Protein AF-A0A7C3MXH8-F1 (afdb_monomer_lite)

Foldseek 3Di:
DDDDDDDDDYDDDDDDDDDDDDDDPDPPPPPPPPPDDCVVVVVVVVVVVVVVVPPDPPPDPADDAPPPKAKAFADPPLDADPPDPDDDPPVVVVPDRRDHFWHKDFAQAKKKKKKWFFQWFAWKKWKDKPNHTQGIWDGFQGDHDGHPDVVCRAVDPRITMDITMGGGTMITMHMHTPADSVRDDPPDDHTGIMIMHMHHDDDPPCVVVVVVVVCVVVVVVVVVVVD

Structure (mmCIF, N/CA/C/O backbone):
data_AF-A0A7C3MXH8-F1
#
_entry.id   AF-A0A7C3MXH8-F1
#
loop_
_atom_site.group_PDB
_atom_site.id
_atom_site.type_symbol
_atom_site.label_atom_id
_atom_site.label_alt_id
_atom_site.label_comp_id
_atom_site.label_asym_id
_atom_site.label_entity_id
_atom_site.label_seq_id
_atom_site.pdbx_PDB_ins_code
_atom_site.Cartn_x
_atom_site.Cartn_y
_atom_site.Cartn_z
_atom_site.occupancy
_atom_site.B_iso_or_equiv
_atom_site.auth_seq_id
_atom_site.auth_comp_id
_atom_site.auth_asym_id
_atom_site.auth_atom_id
_atom_site.pdbx_PDB_model_num
ATOM 1 N N . MET A 1 1 ? 30.579 4.675 141.306 1.00 40.16 1 MET A N 1
ATOM 2 C CA . MET A 1 1 ? 31.951 5.083 141.665 1.00 40.16 1 MET A CA 1
ATOM 3 C C . MET A 1 1 ? 32.875 4.518 140.599 1.00 40.16 1 MET A C 1
ATOM 5 O O . MET A 1 1 ? 32.956 3.305 140.545 1.00 40.16 1 MET A O 1
ATOM 9 N N . ARG A 1 2 ? 33.510 5.398 139.800 1.00 40.19 2 ARG A N 1
ATOM 10 C CA . ARG A 1 2 ? 34.680 5.151 138.923 1.00 40.19 2 ARG A CA 1
ATOM 11 C C . ARG A 1 2 ? 34.530 4.131 137.769 1.00 40.19 2 ARG A C 1
ATOM 13 O O . ARG A 1 2 ? 33.840 3.143 137.925 1.00 40.19 2 ARG A O 1
ATOM 20 N N . VAL A 1 3 ? 35.196 4.235 136.619 1.00 45.56 3 VAL A N 1
ATOM 21 C CA . VAL A 1 3 ? 35.958 5.271 135.885 1.00 45.56 3 VAL A CA 1
ATOM 22 C C . VAL A 1 3 ? 36.515 4.529 134.650 1.00 45.56 3 VAL A C 1
ATOM 24 O O . VAL A 1 3 ? 36.884 3.373 134.819 1.00 45.56 3 VAL A O 1
ATOM 27 N N . GLU A 1 4 ? 36.571 5.200 133.487 1.00 52.56 4 GLU A N 1
ATOM 28 C CA . GLU A 1 4 ? 37.576 5.019 132.401 1.00 52.56 4 GLU A CA 1
ATOM 29 C C . GLU A 1 4 ? 37.683 3.638 131.691 1.00 52.56 4 GLU A C 1
ATOM 31 O O . GLU A 1 4 ? 37.209 2.621 132.170 1.00 52.56 4 GLU A O 1
ATOM 36 N N . ASP A 1 5 ? 38.272 3.466 130.507 1.00 46.91 5 ASP A N 1
ATOM 37 C CA . ASP A 1 5 ? 38.738 4.371 129.460 1.00 46.91 5 ASP A CA 1
ATOM 38 C C . ASP A 1 5 ? 38.856 3.604 128.128 1.00 46.91 5 ASP A C 1
ATOM 40 O O . ASP A 1 5 ? 38.898 2.377 128.063 1.00 46.91 5 ASP A O 1
ATOM 44 N N . ARG A 1 6 ? 38.965 4.425 127.086 1.00 52.19 6 ARG A N 1
ATOM 45 C CA . ARG A 1 6 ? 39.468 4.254 125.713 1.00 52.19 6 ARG A CA 1
ATOM 46 C C . ARG A 1 6 ? 40.424 3.085 125.409 1.00 52.19 6 ARG A C 1
ATOM 48 O O . ARG A 1 6 ? 41.391 2.866 126.125 1.00 52.19 6 ARG A O 1
ATOM 55 N N . ALA A 1 7 ? 40.335 2.580 124.172 1.00 46.72 7 ALA A N 1
ATOM 56 C CA . ALA A 1 7 ? 41.487 2.479 123.263 1.00 46.72 7 ALA A CA 1
ATOM 57 C C . ALA A 1 7 ? 41.038 2.296 121.803 1.00 46.72 7 ALA A C 1
ATOM 59 O O . ALA A 1 7 ? 39.992 1.726 121.509 1.00 46.72 7 ALA A O 1
ATOM 60 N N . ALA A 1 8 ? 41.845 2.845 120.905 1.00 51.38 8 ALA A N 1
ATOM 61 C CA . ALA A 1 8 ? 41.612 3.022 119.482 1.00 51.38 8 ALA A CA 1
ATOM 62 C C . ALA A 1 8 ? 42.288 1.935 118.614 1.00 51.38 8 ALA A C 1
ATOM 64 O O . ALA A 1 8 ? 42.960 1.051 119.135 1.00 51.38 8 ALA A O 1
ATOM 65 N N . TYR A 1 9 ? 42.169 2.131 117.291 1.00 44.69 9 TYR A N 1
ATOM 66 C CA . TYR A 1 9 ? 43.140 1.812 116.227 1.00 44.69 9 TYR A CA 1
ATOM 67 C C . TYR A 1 9 ? 42.863 0.643 115.246 1.00 44.69 9 TYR A C 1
ATOM 69 O O . TYR A 1 9 ? 43.118 -0.521 115.509 1.00 44.69 9 TYR A O 1
ATOM 77 N N . THR A 1 10 ? 42.501 1.077 114.026 1.00 46.34 10 THR A N 1
ATOM 78 C CA . THR A 1 10 ? 43.061 0.741 112.690 1.00 46.34 10 THR A CA 1
ATOM 79 C C . THR A 1 10 ? 42.850 -0.614 111.983 1.00 46.34 10 THR A C 1
ATOM 81 O O . THR A 1 10 ? 43.416 -1.631 112.347 1.00 46.34 10 THR A O 1
ATOM 84 N N . CYS A 1 11 ? 42.283 -0.459 110.774 1.00 44.56 11 CYS A N 1
ATOM 85 C CA . CYS A 1 11 ? 42.812 -0.838 109.446 1.00 44.56 11 CYS A CA 1
ATOM 86 C C . CYS A 1 11 ? 42.508 -2.213 108.812 1.00 44.56 11 CYS A C 1
ATOM 88 O O . CYS A 1 11 ? 42.547 -3.257 109.444 1.00 44.56 11 CYS A O 1
ATOM 90 N N . LEU A 1 12 ? 42.384 -2.118 107.477 1.00 43.84 12 LEU A N 1
ATOM 91 C CA . LEU A 1 12 ? 42.571 -3.110 106.405 1.00 43.84 12 LEU A CA 1
ATOM 92 C C . LEU A 1 12 ? 41.360 -3.894 105.864 1.00 43.84 12 LEU A C 1
ATOM 94 O O . LEU A 1 12 ? 40.982 -4.956 106.333 1.00 43.84 12 LEU A O 1
ATOM 98 N N . GLN A 1 13 ? 40.842 -3.326 104.767 1.00 50.12 13 GLN A N 1
ATOM 99 C CA . GLN A 1 13 ? 40.635 -3.919 103.434 1.00 50.12 13 GLN A CA 1
ATOM 100 C C . GLN A 1 13 ? 40.133 -5.367 103.290 1.00 50.12 13 GLN A C 1
ATOM 102 O O . GLN A 1 13 ? 40.810 -6.326 103.637 1.00 50.12 13 GLN A O 1
ATOM 107 N N . GLY A 1 14 ? 39.051 -5.515 102.515 1.00 44.53 14 GLY A N 1
ATOM 108 C CA . GLY A 1 14 ? 38.687 -6.771 101.856 1.00 44.53 14 GLY A CA 1
ATOM 109 C C . GLY A 1 14 ? 37.585 -6.582 100.810 1.00 44.53 14 GLY A C 1
ATOM 110 O O . GLY A 1 14 ? 36.446 -6.287 101.147 1.00 44.53 14 GLY A O 1
ATOM 111 N N . ARG A 1 15 ? 37.943 -6.724 99.529 1.00 50.78 15 ARG A N 1
ATOM 112 C CA . ARG A 1 15 ? 37.067 -6.711 98.342 1.00 50.78 15 ARG A CA 1
ATOM 113 C C . ARG A 1 15 ? 36.095 -7.905 98.305 1.00 50.78 15 ARG A C 1
ATOM 115 O O . ARG A 1 15 ? 36.548 -9.030 98.467 1.00 50.78 15 ARG A O 1
ATOM 122 N N . ALA A 1 16 ? 34.850 -7.670 97.880 1.00 48.28 16 ALA A N 1
ATOM 123 C CA . ALA A 1 16 ? 34.008 -8.574 97.066 1.00 48.28 16 ALA A CA 1
ATOM 124 C C . ALA A 1 16 ? 32.793 -7.754 96.562 1.00 48.28 16 ALA A C 1
ATOM 126 O O . ALA A 1 16 ? 32.082 -7.179 97.373 1.00 48.28 16 ALA A O 1
ATOM 127 N N . LEU A 1 17 ? 32.694 -7.360 95.285 1.00 48.53 17 LEU A N 1
ATOM 128 C CA . LEU A 1 17 ? 32.145 -8.084 94.120 1.00 48.53 17 LEU A CA 1
ATOM 129 C C . LEU A 1 17 ? 30.666 -8.519 94.259 1.00 48.53 17 LEU A C 1
ATOM 131 O O . LEU A 1 17 ? 30.304 -9.126 95.257 1.00 48.53 17 LEU A O 1
ATOM 135 N N . TRP A 1 18 ? 29.910 -8.318 93.161 1.00 47.12 18 TRP A N 1
ATOM 136 C CA . TRP A 1 18 ? 28.526 -8.760 92.851 1.00 47.12 18 TRP A CA 1
ATOM 137 C C . TRP A 1 18 ? 27.405 -7.840 93.386 1.00 47.12 18 TRP A C 1
ATOM 139 O O . TRP A 1 18 ? 27.401 -7.501 94.554 1.00 47.12 18 TRP A O 1
ATOM 149 N N . GLN A 1 19 ? 26.390 -7.371 92.650 1.00 46.41 19 GLN A N 1
ATOM 150 C CA . GLN A 1 19 ? 25.944 -7.467 91.254 1.00 46.41 19 GLN A CA 1
ATOM 151 C C . GLN A 1 19 ? 24.904 -6.340 91.044 1.00 46.41 19 GLN A C 1
ATOM 153 O O . GLN A 1 19 ? 23.985 -6.210 91.847 1.00 46.41 19 GLN A O 1
ATOM 158 N N . ALA A 1 20 ? 25.000 -5.550 89.969 1.00 51.25 20 ALA A N 1
ATOM 159 C CA . ALA A 1 20 ? 23.939 -4.611 89.583 1.00 51.25 20 ALA A CA 1
ATOM 160 C C . ALA A 1 20 ? 22.997 -5.271 88.556 1.00 51.25 20 ALA A C 1
ATOM 162 O O . ALA A 1 20 ? 23.491 -5.820 87.563 1.00 51.25 20 ALA A O 1
ATOM 163 N N . PRO A 1 21 ? 21.662 -5.207 88.725 1.00 55.03 21 PRO A N 1
ATOM 164 C CA . PRO A 1 21 ? 20.733 -5.726 87.733 1.00 55.03 21 PRO A CA 1
ATOM 165 C C . PRO A 1 21 ? 20.716 -4.815 86.500 1.00 55.03 21 PRO A C 1
ATOM 167 O O . PRO A 1 21 ? 20.263 -3.670 86.529 1.00 55.03 21 PRO A O 1
ATOM 170 N N . LYS A 1 22 ? 21.224 -5.351 85.387 1.00 57.25 22 LYS A N 1
ATOM 171 C CA . LYS A 1 22 ? 20.998 -4.821 84.042 1.00 57.25 22 LYS A CA 1
ATOM 172 C C . LYS A 1 22 ? 19.563 -5.108 83.597 1.00 57.25 22 LYS A C 1
ATOM 174 O O . LYS A 1 22 ? 18.984 -6.129 83.947 1.00 57.25 22 LYS A O 1
ATOM 179 N N . ALA A 1 23 ? 19.128 -4.263 82.666 1.00 56.28 23 ALA A N 1
ATOM 180 C CA . ALA A 1 23 ? 18.087 -4.497 81.669 1.00 56.28 23 ALA A CA 1
ATOM 181 C C . ALA A 1 23 ? 16.662 -4.103 82.063 1.00 56.28 23 ALA A C 1
ATOM 183 O O . ALA A 1 23 ? 15.859 -4.940 82.457 1.00 56.28 23 ALA A O 1
ATOM 184 N N . ARG A 1 24 ? 16.307 -2.840 81.778 1.00 56.59 24 ARG A N 1
ATOM 185 C CA . ARG A 1 24 ? 14.960 -2.514 81.274 1.00 56.59 24 ARG A CA 1
ATOM 186 C C . ARG A 1 24 ? 14.822 -1.124 80.644 1.00 56.59 24 ARG A C 1
ATOM 188 O O . ARG A 1 24 ? 13.812 -0.475 80.844 1.00 56.59 24 ARG A O 1
ATOM 195 N N . MET A 1 25 ? 15.788 -0.630 79.861 1.00 52.16 25 MET A N 1
ATOM 196 C CA . MET A 1 25 ? 15.573 0.660 79.176 1.00 52.16 25 MET A CA 1
ATOM 197 C C . MET A 1 25 ? 16.463 0.879 77.946 1.00 52.16 25 MET A C 1
ATOM 199 O O . MET A 1 25 ? 17.295 1.773 77.917 1.00 52.16 25 MET A O 1
ATOM 203 N N . SER A 1 26 ? 16.312 0.067 76.897 1.00 56.03 26 SER A N 1
ATOM 204 C CA . SER A 1 26 ? 16.935 0.401 75.597 1.00 56.03 26 SER A CA 1
ATOM 205 C C . SER A 1 26 ? 16.282 -0.221 74.358 1.00 56.03 26 SER A C 1
ATOM 207 O O . SER A 1 26 ? 16.805 -0.071 73.259 1.00 56.03 26 SER A O 1
ATOM 209 N N . ALA A 1 27 ? 15.114 -0.862 74.476 1.00 49.84 27 ALA A N 1
ATOM 210 C CA . ALA A 1 27 ? 14.432 -1.456 73.318 1.00 49.84 27 ALA A CA 1
ATOM 211 C C . ALA A 1 27 ? 13.343 -0.562 72.693 1.00 49.84 27 ALA A C 1
ATOM 213 O O . ALA A 1 27 ? 12.866 -0.859 71.600 1.00 49.84 27 ALA A O 1
ATOM 214 N N . ARG A 1 28 ? 12.940 0.540 73.347 1.00 51.69 28 ARG A N 1
ATOM 215 C CA . ARG A 1 28 ? 11.814 1.367 72.869 1.00 51.69 28 ARG A CA 1
ATOM 216 C C . ARG A 1 28 ? 12.217 2.527 71.951 1.00 51.69 28 ARG A C 1
ATOM 218 O O . ARG A 1 28 ? 11.378 3.026 71.220 1.00 51.69 28 ARG A O 1
ATOM 225 N N . MET A 1 29 ? 13.495 2.907 71.908 1.00 53.38 29 MET A N 1
ATOM 226 C CA . MET A 1 29 ? 13.977 4.073 71.143 1.00 53.38 29 MET A CA 1
ATOM 227 C C . MET A 1 29 ? 14.803 3.701 69.903 1.00 53.38 29 MET A C 1
ATOM 229 O O . MET A 1 29 ? 15.780 4.364 69.571 1.00 53.38 29 MET A O 1
ATOM 233 N N . ARG A 1 30 ? 14.441 2.619 69.203 1.00 50.97 30 ARG A N 1
ATOM 234 C CA . ARG A 1 30 ? 15.088 2.262 67.923 1.00 50.97 30 ARG A CA 1
ATOM 235 C C . ARG A 1 30 ? 14.124 1.965 66.776 1.00 50.97 30 ARG A C 1
ATOM 237 O O . ARG A 1 30 ? 14.576 1.566 65.711 1.00 50.97 30 ARG A O 1
ATOM 244 N N . LYS A 1 31 ? 12.815 2.167 66.973 1.00 46.50 31 LYS A N 1
ATOM 245 C CA . LYS A 1 31 ? 11.793 1.859 65.957 1.00 46.50 31 LYS A CA 1
ATOM 246 C C . LYS A 1 31 ? 11.242 3.062 65.189 1.00 46.50 31 LYS A C 1
ATOM 248 O O . LYS A 1 31 ? 10.648 2.848 64.144 1.00 46.50 31 LYS A O 1
ATOM 253 N N . GLU A 1 32 ? 11.496 4.298 65.618 1.00 48.91 32 GLU A N 1
ATOM 254 C CA . GLU A 1 32 ? 10.939 5.481 64.929 1.00 48.91 32 GLU A CA 1
ATOM 255 C C . GLU A 1 32 ? 11.921 6.213 64.007 1.00 48.91 32 GLU A C 1
ATOM 257 O O . GLU A 1 32 ? 11.517 7.045 63.203 1.00 48.91 32 GLU A O 1
ATOM 262 N N . ARG A 1 33 ? 13.211 5.862 64.020 1.00 49.59 33 ARG A N 1
ATOM 263 C CA . ARG A 1 33 ? 14.222 6.537 63.183 1.00 49.59 33 ARG A CA 1
ATOM 264 C C . ARG A 1 33 ? 14.459 5.886 61.816 1.00 49.59 33 ARG A C 1
ATOM 266 O O . ARG A 1 33 ? 15.525 6.052 61.237 1.00 49.59 33 ARG A O 1
ATOM 273 N N . LEU A 1 34 ? 13.488 5.118 61.323 1.00 51.16 34 LEU A N 1
ATOM 274 C CA . LEU A 1 34 ? 13.555 4.413 60.033 1.00 51.16 34 LEU A CA 1
ATOM 275 C C . LEU A 1 34 ? 12.339 4.684 59.130 1.00 51.16 34 LEU A C 1
ATOM 277 O O . LEU A 1 34 ? 12.155 3.987 58.139 1.00 51.16 34 LEU A O 1
ATOM 281 N N . SER A 1 35 ? 11.520 5.697 59.437 1.00 55.75 35 SER A N 1
ATOM 282 C CA . SER A 1 35 ? 10.316 6.020 58.651 1.00 55.75 35 SER A CA 1
ATOM 283 C C . SER A 1 35 ? 10.426 7.299 57.809 1.00 55.75 35 SER A C 1
ATOM 285 O O . SER A 1 35 ? 9.417 7.781 57.305 1.00 55.75 35 SER A O 1
ATOM 287 N N . MET A 1 36 ? 11.613 7.881 57.629 1.00 55.00 36 MET A N 1
ATOM 288 C CA . MET A 1 36 ? 11.772 9.105 56.827 1.00 55.00 36 MET A CA 1
ATOM 289 C C . MET A 1 36 ? 13.115 9.119 56.087 1.00 55.00 36 MET A C 1
ATOM 291 O O . MET A 1 36 ? 14.054 9.774 56.523 1.00 55.00 36 MET A O 1
ATOM 295 N N . SER A 1 37 ? 13.226 8.404 54.960 1.00 56.78 37 SER A N 1
ATOM 296 C CA . SER A 1 37 ? 14.232 8.762 53.932 1.00 56.78 37 SER A CA 1
ATOM 297 C C . SER A 1 37 ? 13.975 8.252 52.505 1.00 56.78 37 SER A C 1
ATOM 299 O O . SER A 1 37 ? 14.813 8.471 51.639 1.00 56.78 37 SER A O 1
ATOM 301 N N . ARG A 1 38 ? 12.844 7.590 52.212 1.00 54.66 38 ARG A N 1
ATOM 302 C CA . ARG A 1 38 ? 12.595 7.010 50.870 1.00 54.66 38 ARG A CA 1
ATOM 303 C C . ARG A 1 38 ? 11.605 7.787 49.998 1.00 54.66 38 ARG A C 1
ATOM 305 O O . ARG A 1 38 ? 11.538 7.543 48.800 1.00 54.66 38 ARG A O 1
ATOM 312 N N . ALA A 1 39 ? 10.874 8.743 50.572 1.00 53.69 39 ALA A N 1
ATOM 313 C CA . ALA A 1 39 ? 9.915 9.568 49.837 1.00 53.69 39 ALA A CA 1
ATOM 314 C C . ALA A 1 39 ? 10.538 10.428 48.710 1.00 53.69 39 ALA A C 1
ATOM 316 O O . ALA A 1 39 ? 9.980 10.420 47.614 1.00 53.69 39 ALA A O 1
ATOM 317 N N . PRO A 1 40 ? 11.688 11.120 48.890 1.00 56.91 40 PRO A N 1
ATOM 318 C CA . PRO A 1 40 ? 12.208 11.988 47.829 1.00 56.91 40 PRO A CA 1
ATOM 319 C C . PRO A 1 40 ? 12.792 11.193 46.651 1.00 56.91 40 PRO A C 1
ATOM 321 O O . PRO A 1 40 ? 12.741 11.647 45.513 1.00 56.91 40 PRO A O 1
ATOM 324 N N . THR A 1 41 ? 13.298 9.982 46.899 1.00 59.50 41 THR A N 1
ATOM 325 C CA . THR A 1 41 ? 13.896 9.125 45.866 1.00 59.50 41 THR A CA 1
ATOM 326 C C . THR A 1 41 ? 12.842 8.526 44.936 1.00 59.50 41 THR A C 1
ATOM 328 O O . THR A 1 41 ? 13.070 8.438 43.735 1.00 59.50 41 THR A O 1
ATOM 331 N N . ILE A 1 42 ? 11.670 8.158 45.467 1.00 60.50 42 ILE A N 1
ATOM 332 C CA . ILE A 1 42 ? 10.567 7.604 44.664 1.00 60.50 42 ILE A CA 1
ATOM 333 C C . ILE A 1 42 ? 9.976 8.681 43.744 1.00 60.50 42 ILE A C 1
ATOM 335 O O . ILE A 1 42 ? 9.749 8.414 42.567 1.00 60.50 42 ILE A O 1
ATOM 339 N N . VAL A 1 43 ? 9.804 9.913 44.237 1.00 65.94 43 VAL A N 1
ATOM 340 C CA . VAL A 1 43 ? 9.288 11.026 43.420 1.00 65.94 43 VAL A CA 1
ATOM 341 C C . VAL A 1 43 ? 10.248 11.370 42.276 1.00 65.94 43 VAL A C 1
ATOM 343 O O . VAL A 1 43 ? 9.796 11.567 41.151 1.00 65.94 43 VAL A O 1
ATOM 346 N N . LEU A 1 44 ? 11.563 11.374 42.526 1.00 63.28 44 LEU A N 1
ATOM 347 C CA . LEU A 1 44 ? 12.565 11.650 41.491 1.00 63.28 44 LEU A CA 1
ATOM 348 C C . LEU A 1 44 ? 12.587 10.564 40.398 1.00 63.28 44 LEU A C 1
ATOM 350 O O . LEU A 1 44 ? 12.662 10.889 39.216 1.00 63.28 44 LEU A O 1
ATOM 354 N N . ILE A 1 45 ? 12.464 9.285 40.777 1.00 65.56 45 ILE A N 1
ATOM 355 C CA . ILE A 1 45 ? 12.391 8.160 39.827 1.00 65.56 45 ILE A CA 1
ATOM 356 C C . ILE A 1 45 ? 11.120 8.251 38.969 1.00 65.56 45 ILE A C 1
ATOM 358 O O . ILE A 1 45 ? 11.196 8.073 37.755 1.00 65.56 45 ILE A O 1
ATOM 362 N N . CYS A 1 46 ? 9.970 8.587 39.563 1.00 62.03 46 CYS A N 1
ATOM 363 C CA . CYS A 1 46 ? 8.731 8.796 38.810 1.00 62.03 46 CYS A CA 1
ATOM 364 C C . CYS A 1 46 ? 8.837 9.971 37.824 1.00 62.03 46 CYS A C 1
ATOM 366 O O . CYS A 1 46 ? 8.366 9.854 36.698 1.00 62.03 46 CYS A O 1
ATOM 368 N N . LEU A 1 47 ? 9.488 11.076 38.203 1.00 60.19 47 LEU A N 1
ATOM 369 C CA . LEU A 1 47 ? 9.661 12.250 37.335 1.00 60.19 47 LEU A CA 1
ATOM 370 C C . LEU A 1 47 ? 10.588 11.973 36.141 1.00 60.19 47 LEU A C 1
ATOM 372 O O . LEU A 1 47 ? 10.294 12.406 35.028 1.00 60.19 47 LEU A O 1
ATOM 376 N N . VAL A 1 48 ? 11.661 11.201 36.345 1.00 61.53 48 VAL A N 1
ATOM 377 C CA . VAL A 1 48 ? 12.559 10.766 35.260 1.00 61.53 48 VAL A CA 1
ATOM 378 C C . VAL A 1 48 ? 11.870 9.757 34.333 1.00 61.53 48 VAL A C 1
ATOM 380 O O . VAL A 1 48 ? 12.032 9.848 33.119 1.00 61.53 48 VAL A O 1
ATOM 383 N N . LEU A 1 49 ? 11.045 8.848 34.867 1.00 58.03 49 LEU A N 1
ATOM 384 C CA . LEU A 1 49 ? 10.230 7.934 34.055 1.00 58.03 49 LEU A CA 1
ATOM 385 C C . LEU A 1 49 ? 9.196 8.689 33.209 1.00 58.03 49 LEU A C 1
ATOM 387 O O . LEU A 1 49 ? 9.091 8.429 32.016 1.00 58.03 49 LEU A O 1
ATOM 391 N N . VAL A 1 50 ? 8.483 9.669 33.772 1.00 59.16 50 VAL A N 1
ATOM 392 C CA . VAL A 1 50 ? 7.489 10.458 33.018 1.00 59.16 50 VAL A CA 1
ATOM 393 C C . VAL A 1 50 ? 8.148 11.308 31.922 1.00 59.16 50 VAL A C 1
ATOM 395 O O . VAL A 1 50 ? 7.604 11.403 30.825 1.00 59.16 50 VAL A O 1
ATOM 398 N N . ALA A 1 51 ? 9.339 11.866 32.166 1.00 57.00 51 ALA A N 1
ATOM 399 C CA . ALA A 1 51 ? 10.085 12.614 31.150 1.00 57.00 51 ALA A CA 1
ATOM 400 C C . ALA A 1 51 ? 10.671 11.716 30.039 1.00 57.00 51 ALA A C 1
ATOM 402 O O . ALA A 1 51 ? 10.751 12.146 28.891 1.00 57.00 51 ALA A O 1
ATOM 403 N N . ALA A 1 52 ? 11.036 10.465 30.347 1.00 55.56 52 ALA A N 1
ATOM 404 C CA . ALA A 1 52 ? 11.537 9.504 29.359 1.00 55.56 52 ALA A CA 1
ATOM 405 C C . ALA A 1 52 ? 10.433 8.928 28.450 1.00 55.56 52 ALA A C 1
ATOM 407 O O . ALA A 1 52 ? 10.720 8.536 27.321 1.00 55.56 52 ALA A O 1
ATOM 408 N N . LEU A 1 53 ? 9.173 8.909 28.905 1.00 53.00 53 LEU A N 1
ATOM 409 C CA . LEU A 1 53 ? 8.019 8.522 28.081 1.00 53.00 53 LEU A CA 1
ATOM 410 C C . LEU A 1 53 ? 7.530 9.636 27.139 1.00 53.00 53 LEU A C 1
ATOM 412 O O . LEU A 1 53 ? 6.745 9.363 26.236 1.00 53.00 53 LEU A O 1
ATOM 416 N N . ALA A 1 54 ? 8.011 10.871 27.298 1.00 48.72 54 ALA A N 1
ATOM 417 C CA . ALA A 1 54 ? 7.718 11.982 26.393 1.00 48.72 54 ALA A CA 1
ATOM 418 C C . ALA A 1 54 ? 8.689 12.035 25.195 1.00 48.72 54 ALA A C 1
ATOM 420 O O . ALA A 1 54 ? 8.995 13.118 24.690 1.00 48.72 54 ALA A O 1
ATOM 421 N N . SER A 1 55 ? 9.208 10.882 24.743 1.00 48.69 55 SER A N 1
ATOM 422 C CA . SER A 1 55 ? 10.002 10.825 23.517 1.00 48.69 55 SER A CA 1
ATOM 423 C C . SER A 1 55 ? 9.154 11.348 22.364 1.00 48.69 55 SER A C 1
ATOM 425 O O . SER A 1 55 ? 8.058 10.855 22.104 1.00 48.69 55 SER A O 1
ATOM 427 N N . GLN A 1 56 ? 9.674 12.385 21.729 1.00 45.97 56 GLN A N 1
ATOM 428 C CA . GLN A 1 56 ? 9.033 13.210 20.722 1.00 45.97 56 GLN A CA 1
ATOM 429 C C . GLN A 1 56 ? 8.426 12.363 19.595 1.00 45.97 56 GLN A C 1
ATOM 431 O O . GLN A 1 56 ? 9.130 11.948 18.680 1.00 45.97 56 GLN A O 1
ATOM 436 N N . ALA A 1 57 ? 7.111 12.153 19.627 1.00 47.38 57 ALA A N 1
ATOM 437 C CA . ALA A 1 57 ? 6.366 11.930 18.402 1.00 47.38 57 ALA A CA 1
ATOM 438 C C . ALA A 1 57 ? 6.253 13.303 17.736 1.00 47.38 57 ALA A C 1
ATOM 440 O O . ALA A 1 57 ? 5.429 14.131 18.129 1.00 47.38 57 ALA A O 1
ATOM 441 N N . THR A 1 58 ? 7.130 13.593 16.776 1.00 50.88 58 THR A N 1
ATOM 442 C CA . THR A 1 58 ? 6.848 14.658 15.814 1.00 50.88 58 THR A CA 1
ATOM 443 C C . THR A 1 58 ? 5.481 14.343 15.224 1.00 50.88 58 THR A C 1
ATOM 445 O O . THR A 1 58 ? 5.303 13.270 14.651 1.00 50.88 58 THR A O 1
ATOM 448 N N . ALA A 1 59 ? 4.500 15.222 15.440 1.00 49.38 59 ALA A N 1
ATOM 449 C CA . ALA A 1 59 ? 3.162 15.060 14.892 1.00 49.38 59 ALA A CA 1
ATOM 450 C C . ALA A 1 59 ? 3.257 15.180 13.368 1.00 49.38 59 ALA A C 1
ATOM 452 O O . ALA A 1 59 ? 3.133 16.262 12.799 1.00 49.38 59 ALA A O 1
ATOM 453 N N . GLN A 1 60 ? 3.557 14.062 12.718 1.00 59.84 60 GLN A N 1
ATOM 454 C CA . GLN A 1 60 ? 3.442 13.920 11.285 1.00 59.84 60 GLN A CA 1
ATOM 455 C C . GLN A 1 60 ? 1.988 14.165 10.912 1.00 59.84 60 GLN A C 1
ATOM 457 O O . GLN A 1 60 ? 1.082 13.687 11.602 1.00 59.84 60 GLN A O 1
ATOM 462 N N . THR A 1 61 ? 1.752 14.929 9.847 1.00 69.12 61 THR A N 1
ATOM 463 C CA . THR A 1 61 ? 0.403 15.075 9.310 1.00 69.12 61 THR A CA 1
ATOM 464 C C . THR A 1 61 ? -0.136 13.681 8.986 1.00 69.12 61 THR A C 1
ATOM 466 O O . THR A 1 61 ? 0.510 12.946 8.232 1.00 69.12 61 THR A O 1
ATOM 469 N N . PRO A 1 62 ? -1.282 13.283 9.570 1.00 83.81 62 PRO A N 1
ATOM 470 C CA . PRO A 1 62 ? -1.864 11.983 9.288 1.00 83.81 62 PRO A CA 1
ATOM 471 C C . PRO A 1 62 ? -2.083 11.811 7.787 1.00 83.81 62 PRO A C 1
ATOM 473 O O . PRO A 1 62 ? -2.494 12.745 7.092 1.00 83.81 62 PRO A O 1
ATOM 476 N N . TYR A 1 63 ? -1.807 10.612 7.290 1.00 88.81 63 TYR A N 1
ATOM 477 C CA . TYR A 1 63 ? -2.093 10.262 5.910 1.00 88.81 63 TYR A CA 1
ATOM 478 C C . TYR A 1 63 ? -3.605 10.343 5.664 1.00 88.81 63 TYR A C 1
ATOM 480 O O . TYR A 1 63 ? -4.416 9.839 6.444 1.00 88.81 63 TYR A O 1
ATOM 488 N N . VAL A 1 64 ? -3.995 10.974 4.558 1.00 91.31 64 VAL A N 1
ATOM 489 C CA . VAL A 1 64 ? -5.402 11.091 4.167 1.00 91.31 64 VAL A CA 1
ATOM 490 C C . VAL A 1 64 ? -5.755 9.920 3.253 1.00 91.31 64 VAL A C 1
ATOM 492 O O . VAL A 1 64 ? -5.249 9.815 2.136 1.00 91.31 64 VAL A O 1
ATOM 495 N N . VAL A 1 65 ? -6.635 9.035 3.717 1.00 92.81 65 VAL A N 1
ATOM 496 C CA . VAL A 1 65 ? -7.137 7.898 2.926 1.00 92.81 65 VAL A CA 1
ATOM 497 C C . VAL A 1 65 ? -7.853 8.397 1.668 1.00 92.81 65 VAL A C 1
ATOM 499 O O . VAL A 1 65 ? -8.534 9.420 1.708 1.00 92.81 65 VAL A O 1
ATOM 502 N N . ASN A 1 66 ? -7.691 7.689 0.544 1.00 92.56 66 ASN A N 1
ATOM 503 C CA . ASN A 1 66 ? -8.168 8.089 -0.787 1.00 92.56 66 ASN A CA 1
ATOM 504 C C . ASN A 1 66 ? -7.561 9.401 -1.333 1.00 92.56 66 ASN A C 1
ATOM 506 O O . ASN A 1 66 ? -8.078 9.952 -2.302 1.00 92.56 66 ASN A O 1
ATOM 510 N N . SER A 1 67 ? -6.453 9.904 -0.771 1.00 89.94 67 SER A N 1
ATOM 511 C CA . SER A 1 67 ? -5.760 11.102 -1.292 1.00 89.94 67 SER A CA 1
ATOM 512 C C . SER A 1 67 ? -4.941 10.859 -2.566 1.00 89.94 67 SER A C 1
ATOM 514 O O . SER A 1 67 ? -4.299 11.776 -3.075 1.00 89.94 67 SER A O 1
ATOM 516 N N . GLY A 1 68 ? -4.960 9.633 -3.093 1.00 91.88 68 GLY A N 1
ATOM 517 C CA . GLY A 1 68 ? -4.141 9.221 -4.225 1.00 91.88 68 GLY A CA 1
ATOM 518 C C . GLY A 1 68 ? -2.755 8.735 -3.804 1.00 91.88 68 GLY A C 1
ATOM 519 O O . GLY A 1 68 ? -2.546 8.291 -2.672 1.00 91.88 68 GLY A O 1
ATOM 520 N N . TRP A 1 69 ? -1.827 8.762 -4.760 1.00 91.62 69 TRP A N 1
ATOM 521 C CA . TRP A 1 69 ? -0.462 8.275 -4.585 1.00 91.62 69 TRP A CA 1
ATOM 522 C C . TRP A 1 69 ? 0.377 9.253 -3.767 1.00 91.62 69 TRP A C 1
ATOM 524 O O . TRP A 1 69 ? 0.507 10.418 -4.135 1.00 91.62 69 TRP A O 1
ATOM 534 N N . GLN A 1 70 ? 0.984 8.752 -2.696 1.00 89.00 70 GLN A N 1
ATOM 535 C CA . GLN A 1 70 ? 1.946 9.477 -1.877 1.00 89.00 70 GLN A CA 1
ATOM 536 C C . GLN A 1 70 ? 3.331 8.847 -2.028 1.00 89.00 70 GLN A C 1
ATOM 538 O O . GLN A 1 70 ? 3.436 7.614 -2.007 1.00 89.00 70 GLN A O 1
ATOM 543 N N . PRO A 1 71 ? 4.384 9.659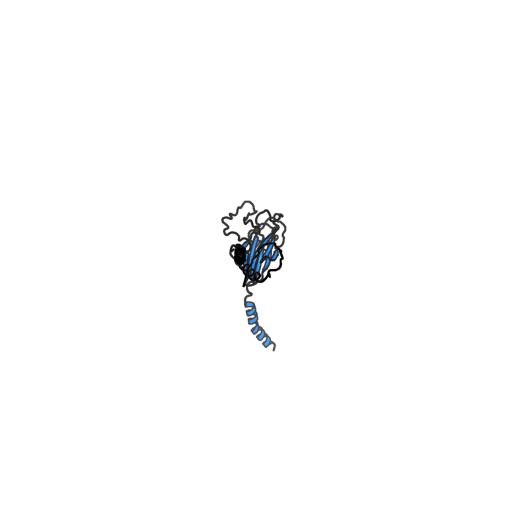 -2.212 1.00 85.31 71 PRO A N 1
ATOM 544 C CA . PRO A 1 71 ? 5.739 9.146 -2.238 1.00 85.31 71 PRO A CA 1
ATOM 545 C C . PRO A 1 71 ? 6.140 8.691 -0.833 1.00 85.31 71 PRO A C 1
ATOM 547 O O . PRO A 1 71 ? 5.732 9.286 0.166 1.00 85.31 71 PRO A O 1
ATOM 550 N N . PHE A 1 72 ? 6.979 7.668 -0.761 1.00 79.06 72 PHE A N 1
ATOM 551 C CA . PHE A 1 72 ? 7.695 7.316 0.457 1.00 79.06 72 PHE A CA 1
ATOM 552 C C . PHE A 1 72 ? 9.160 7.043 0.135 1.00 79.06 72 PHE A C 1
ATOM 554 O O . PHE A 1 72 ? 9.519 6.734 -1.002 1.00 79.06 72 PHE A O 1
ATOM 561 N N . VAL A 1 73 ? 10.001 7.185 1.153 1.00 71.56 73 VAL A N 1
ATOM 562 C CA . VAL A 1 73 ? 11.439 6.934 1.076 1.00 71.56 73 VAL A CA 1
ATOM 563 C C . VAL A 1 73 ? 11.772 5.880 2.122 1.00 71.56 73 VAL A C 1
ATOM 565 O O . VAL A 1 73 ? 11.244 5.917 3.230 1.00 71.56 73 VAL A O 1
ATOM 568 N N . THR A 1 74 ? 12.590 4.900 1.752 1.00 62.38 74 THR A N 1
ATOM 569 C CA . THR A 1 74 ? 12.888 3.728 2.593 1.00 62.38 74 THR A CA 1
ATOM 570 C C . THR A 1 74 ? 14.205 3.836 3.358 1.00 62.38 74 THR A C 1
ATOM 572 O O . THR A 1 74 ? 14.575 2.902 4.069 1.00 62.38 74 THR A O 1
ATOM 575 N N . ASP A 1 75 ? 14.943 4.932 3.187 1.00 55.72 75 ASP A N 1
ATOM 576 C CA . ASP A 1 75 ? 16.168 5.241 3.911 1.00 55.72 75 ASP A CA 1
ATOM 577 C C . ASP A 1 75 ? 16.049 6.553 4.702 1.00 55.72 75 ASP A C 1
ATOM 579 O O . ASP A 1 75 ? 15.417 7.527 4.298 1.00 55.72 75 ASP A O 1
ATOM 583 N N . ALA A 1 76 ? 16.693 6.587 5.871 1.00 44.00 76 ALA A N 1
ATOM 584 C CA . ALA A 1 76 ? 16.741 7.768 6.738 1.00 44.00 76 ALA A CA 1
ATOM 585 C C . ALA A 1 76 ? 17.459 8.970 6.084 1.00 44.00 76 ALA A C 1
ATOM 587 O O . ALA A 1 76 ? 17.383 10.090 6.592 1.00 44.00 76 ALA A O 1
ATOM 588 N N . ASN A 1 77 ? 18.135 8.757 4.951 1.00 42.12 77 ASN A N 1
ATOM 589 C CA . ASN A 1 77 ? 18.623 9.825 4.094 1.00 42.12 77 ASN A CA 1
ATOM 590 C C . ASN A 1 77 ? 17.497 10.269 3.156 1.00 42.12 77 ASN A C 1
ATOM 592 O O . ASN A 1 77 ? 17.388 9.838 2.017 1.00 42.12 77 ASN A O 1
ATOM 596 N N . GLN A 1 78 ? 16.707 11.219 3.648 1.00 45.53 78 GLN A N 1
ATOM 597 C CA . GLN A 1 78 ? 15.617 11.955 2.987 1.00 45.53 78 GLN A CA 1
ATOM 598 C C . GLN A 1 78 ? 15.990 12.655 1.649 1.00 45.53 78 GLN A C 1
ATOM 600 O O . GLN A 1 78 ? 15.253 13.507 1.157 1.00 45.53 78 GLN A O 1
ATOM 605 N N . ALA A 1 79 ? 17.154 12.373 1.062 1.00 43.66 79 ALA A N 1
ATOM 606 C CA . ALA A 1 79 ? 17.699 13.072 -0.091 1.00 43.66 79 ALA A CA 1
ATOM 607 C C . ALA A 1 79 ? 17.404 12.310 -1.387 1.00 43.66 79 ALA A C 1
ATOM 609 O O . ALA A 1 79 ? 18.194 11.464 -1.804 1.00 43.66 79 ALA A O 1
ATOM 610 N N . PHE A 1 80 ? 16.288 12.650 -2.044 1.00 45.00 80 PHE A N 1
ATOM 611 C CA . PHE A 1 80 ? 15.891 12.119 -3.352 1.00 45.00 80 PHE A CA 1
ATOM 612 C C . PHE A 1 80 ? 16.946 12.357 -4.447 1.00 45.00 80 PHE A C 1
ATOM 614 O O . PHE A 1 80 ? 16.928 13.375 -5.134 1.00 45.00 80 PHE A O 1
ATOM 621 N N . ALA A 1 81 ? 17.888 11.432 -4.634 1.00 39.50 81 ALA A N 1
ATOM 622 C CA . ALA A 1 81 ? 18.861 11.503 -5.720 1.00 39.50 81 ALA A CA 1
ATOM 623 C C . ALA A 1 81 ? 18.334 10.732 -6.941 1.00 39.50 81 ALA A C 1
ATOM 625 O O . ALA A 1 81 ? 18.404 9.502 -7.002 1.00 39.50 81 ALA A O 1
ATOM 626 N N . TYR A 1 82 ? 17.807 11.473 -7.921 1.00 41.91 82 TYR A N 1
ATOM 627 C CA . TYR A 1 82 ? 17.341 10.941 -9.202 1.00 41.91 82 TYR A CA 1
ATOM 628 C C . TYR A 1 82 ? 18.491 10.225 -9.932 1.00 41.91 82 TYR A C 1
ATOM 630 O O . TYR A 1 82 ? 19.443 10.845 -10.402 1.00 41.91 82 TYR A O 1
ATOM 638 N N . GLY A 1 83 ? 18.410 8.900 -10.050 1.00 39.75 83 GLY A N 1
ATOM 639 C CA . GLY A 1 83 ? 19.413 8.068 -10.724 1.00 39.75 83 GLY A CA 1
ATOM 640 C C . GLY A 1 83 ? 19.277 8.019 -12.252 1.00 39.75 83 GLY A C 1
ATOM 641 O O . GLY A 1 83 ? 19.525 6.960 -12.838 1.00 39.75 83 GLY A O 1
ATOM 642 N N . GLY A 1 84 ? 18.848 9.116 -12.883 1.00 36.81 84 GLY A N 1
ATOM 643 C CA . GLY A 1 84 ? 18.702 9.271 -14.331 1.00 36.81 84 GLY A CA 1
ATOM 644 C C . GLY A 1 84 ? 19.453 10.509 -14.818 1.00 36.81 84 GLY A C 1
ATOM 645 O O . GLY A 1 84 ? 19.323 11.579 -14.237 1.00 36.81 84 GLY A O 1
ATOM 646 N N . THR A 1 85 ? 20.265 10.340 -15.859 1.00 39.47 85 THR A N 1
ATOM 647 C CA . THR A 1 85 ? 21.154 11.325 -16.493 1.00 39.47 85 THR A CA 1
ATOM 648 C C . THR A 1 85 ? 20.694 12.790 -16.381 1.00 39.47 85 THR A C 1
ATOM 650 O O . THR A 1 85 ? 19.798 13.225 -17.097 1.00 39.47 85 THR A O 1
ATOM 653 N N . GLY A 1 86 ? 21.376 13.565 -15.530 1.00 36.00 86 GLY A N 1
ATOM 654 C CA . GLY A 1 86 ? 21.564 15.015 -15.692 1.00 36.00 86 GLY A CA 1
ATOM 655 C C . GLY A 1 86 ? 20.449 15.967 -15.248 1.00 36.00 86 GLY A C 1
ATOM 656 O O . GLY A 1 86 ? 20.630 17.172 -15.393 1.00 36.00 86 GLY A O 1
ATOM 657 N N . GLY A 1 87 ? 19.334 15.488 -14.696 1.00 35.19 87 GLY A N 1
ATOM 658 C CA . GLY A 1 87 ? 18.291 16.357 -14.143 1.00 35.19 87 GLY A CA 1
ATOM 659 C C . GLY A 1 87 ? 18.331 16.384 -12.620 1.00 35.19 87 GLY A C 1
ATOM 660 O O . GLY A 1 87 ? 17.788 15.485 -11.986 1.00 35.19 87 GLY A O 1
ATOM 661 N N . VAL A 1 88 ? 18.945 17.408 -12.020 1.00 38.53 88 VAL A N 1
ATOM 662 C CA . VAL A 1 88 ? 18.718 17.705 -10.598 1.00 38.53 88 VAL A CA 1
ATOM 663 C C . VAL A 1 88 ? 17.280 18.206 -10.486 1.00 38.53 88 VAL A C 1
ATOM 665 O O . VAL A 1 88 ? 16.975 19.308 -10.937 1.00 38.53 88 VAL A O 1
ATOM 668 N N . VAL A 1 89 ? 16.384 17.394 -9.925 1.00 41.38 89 VAL A N 1
ATOM 669 C CA . VAL A 1 89 ? 15.119 17.925 -9.414 1.00 41.38 89 VAL A CA 1
ATOM 670 C C . VAL A 1 89 ? 15.491 18.780 -8.215 1.00 41.38 89 VAL A C 1
ATOM 672 O O . VAL A 1 89 ? 16.076 18.288 -7.252 1.00 41.38 89 VAL A O 1
ATOM 675 N N . ASP A 1 90 ? 15.214 20.074 -8.308 1.00 41.19 90 ASP A N 1
ATOM 676 C CA . ASP A 1 90 ? 15.398 20.992 -7.200 1.00 41.19 90 ASP A CA 1
ATOM 677 C C . ASP A 1 90 ? 14.428 20.625 -6.067 1.00 41.19 90 ASP A C 1
ATOM 679 O O . ASP A 1 90 ? 13.258 21.014 -6.061 1.00 41.19 90 ASP A O 1
ATOM 683 N N . LEU A 1 91 ? 14.926 19.847 -5.104 1.00 44.41 91 LEU A N 1
ATOM 684 C CA . LEU A 1 91 ? 14.181 19.436 -3.915 1.00 44.41 91 LEU A CA 1
ATOM 685 C C . LEU A 1 91 ? 13.848 20.616 -2.995 1.00 44.41 91 LEU A C 1
ATOM 687 O O . LEU A 1 91 ? 12.998 20.467 -2.124 1.00 44.41 91 LEU A O 1
ATOM 691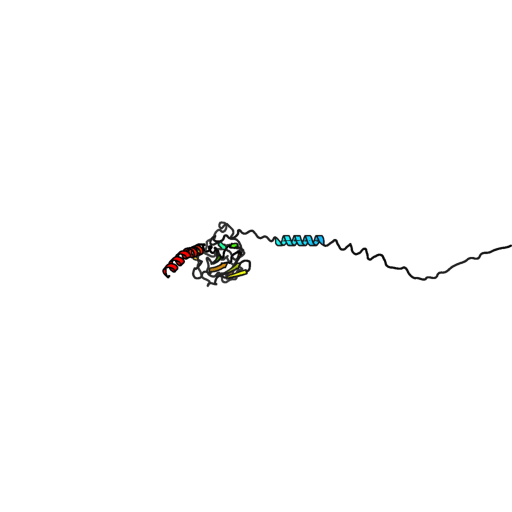 N N . SER A 1 92 ? 14.448 21.798 -3.202 1.00 41.28 92 SER A N 1
ATOM 692 C CA . SER A 1 92 ? 14.021 23.012 -2.497 1.00 41.28 92 SER A CA 1
ATOM 693 C C . SER A 1 92 ? 12.651 23.516 -2.972 1.00 41.28 92 SER A C 1
ATOM 695 O O . SER A 1 92 ? 11.973 24.226 -2.232 1.00 41.28 92 SER A O 1
ATOM 697 N N . ASN A 1 93 ? 12.203 23.073 -4.155 1.00 40.56 93 ASN A N 1
ATOM 698 C CA . ASN A 1 93 ? 10.877 23.351 -4.707 1.00 40.56 93 ASN A CA 1
ATOM 699 C C . ASN A 1 93 ? 9.890 22.174 -4.564 1.00 40.56 93 ASN A C 1
ATOM 701 O O . ASN A 1 93 ? 8.693 22.362 -4.776 1.00 40.56 93 ASN A O 1
ATOM 705 N N . MET A 1 94 ? 10.347 20.986 -4.143 1.00 42.06 94 MET A N 1
ATOM 706 C CA . MET A 1 94 ? 9.483 19.902 -3.648 1.00 42.06 94 MET A CA 1
ATOM 707 C C . MET A 1 94 ? 9.286 20.050 -2.134 1.00 42.06 94 MET A C 1
ATOM 709 O O . MET A 1 94 ? 9.687 19.216 -1.330 1.00 42.06 94 MET A O 1
ATOM 713 N N . SER A 1 95 ? 8.669 21.170 -1.759 1.00 34.38 95 SER A N 1
ATOM 714 C CA . SER A 1 95 ? 8.040 21.348 -0.454 1.00 34.38 95 SER A CA 1
ATOM 715 C C . SER A 1 95 ? 6.598 20.829 -0.552 1.00 34.38 95 SER A C 1
ATOM 717 O O . SER A 1 95 ? 5.882 21.232 -1.473 1.00 34.38 95 SER A O 1
ATOM 719 N N . PRO A 1 96 ? 6.157 19.938 0.350 1.00 45.22 96 PRO A N 1
ATOM 720 C CA . PRO A 1 96 ? 6.735 19.688 1.661 1.00 45.22 96 PRO A CA 1
ATOM 721 C C . PRO A 1 96 ? 7.655 18.464 1.678 1.00 45.22 96 PRO A C 1
ATOM 723 O O . PRO A 1 96 ? 7.506 17.545 0.878 1.00 45.22 96 PRO A O 1
ATOM 726 N N . SER A 1 97 ? 8.578 18.466 2.643 1.00 49.97 97 SER A N 1
ATOM 727 C CA . SER A 1 97 ? 9.265 17.287 3.183 1.00 49.97 97 SER A CA 1
ATOM 728 C C . SER A 1 97 ? 8.470 16.001 2.940 1.00 49.97 97 SER A C 1
ATOM 730 O O . SER A 1 97 ? 7.350 15.892 3.450 1.00 49.97 97 SER A O 1
ATOM 732 N N . ILE A 1 98 ? 9.025 15.048 2.180 1.00 52.47 98 ILE A N 1
ATOM 733 C CA . ILE A 1 98 ? 8.432 13.709 2.092 1.00 52.47 98 ILE A CA 1
ATOM 734 C C . ILE A 1 98 ? 8.307 13.217 3.537 1.00 52.47 98 ILE A C 1
ATOM 736 O O . ILE A 1 98 ? 9.310 13.227 4.252 1.00 52.47 98 ILE A O 1
ATOM 740 N N . PRO A 1 99 ? 7.101 12.886 4.023 1.00 56.69 99 PRO A N 1
ATOM 741 C CA . PRO A 1 99 ? 6.959 12.468 5.403 1.00 56.69 99 PRO A CA 1
ATOM 742 C C . PRO A 1 99 ? 7.822 11.223 5.622 1.00 56.69 99 PRO A C 1
ATOM 744 O O . PRO A 1 99 ? 7.724 10.263 4.854 1.00 56.69 99 PRO A O 1
ATOM 747 N N . ALA A 1 100 ? 8.692 11.259 6.632 1.00 62.19 100 ALA A N 1
ATOM 748 C CA . ALA A 1 100 ? 9.383 10.057 7.075 1.00 62.19 100 ALA A CA 1
ATOM 749 C C . ALA A 1 100 ? 8.333 9.035 7.539 1.00 62.19 100 ALA A C 1
ATOM 751 O O . ALA A 1 100 ? 7.226 9.394 7.922 1.00 62.19 100 ALA A O 1
ATOM 752 N N . ASP A 1 101 ? 8.621 7.750 7.473 1.00 66.94 101 ASP A N 1
ATOM 753 C CA . ASP A 1 101 ? 7.774 6.764 8.128 1.00 66.94 101 ASP A CA 1
ATOM 754 C C . ASP A 1 101 ? 7.789 6.979 9.665 1.00 66.94 101 ASP A C 1
ATOM 756 O O . ASP A 1 101 ? 8.779 7.469 10.216 1.00 66.94 101 ASP A O 1
ATOM 760 N N . PRO A 1 102 ? 6.711 6.635 10.398 1.00 82.44 102 PRO A N 1
ATOM 761 C CA . PRO A 1 102 ? 5.504 5.942 9.948 1.00 82.44 102 PRO A CA 1
ATOM 762 C C . PRO A 1 102 ? 4.363 6.848 9.442 1.00 82.44 102 PRO A C 1
ATOM 764 O O . PRO A 1 102 ? 4.071 7.907 9.997 1.00 82.44 102 PRO A O 1
ATOM 767 N N . PHE A 1 103 ? 3.609 6.357 8.454 1.00 87.94 103 PHE A N 1
ATOM 768 C CA . PHE A 1 103 ? 2.375 6.985 7.969 1.00 87.94 103 PHE A CA 1
ATOM 769 C C . PHE A 1 103 ? 1.171 6.519 8.788 1.00 87.94 103 PHE A C 1
ATOM 771 O O . PHE A 1 103 ? 0.780 5.353 8.723 1.00 87.94 103 PHE A O 1
ATOM 778 N N . THR A 1 104 ? 0.549 7.433 9.532 1.00 92.31 104 THR A N 1
ATOM 779 C CA . THR A 1 104 ? -0.578 7.104 10.417 1.00 92.31 104 THR A CA 1
ATOM 780 C C . THR A 1 104 ? -1.921 7.533 9.834 1.00 92.31 104 THR A C 1
ATOM 782 O O . THR A 1 104 ? -2.034 8.611 9.252 1.00 92.31 104 THR A O 1
ATOM 785 N N . PHE A 1 105 ? -2.946 6.690 9.972 1.00 93.62 105 PHE A N 1
ATOM 786 C CA . PHE A 1 105 ? -4.332 6.985 9.581 1.00 93.62 105 PHE A CA 1
ATOM 787 C C . PHE A 1 105 ? -5.311 6.032 10.278 1.00 93.62 105 PHE A C 1
ATOM 789 O O . PHE A 1 105 ? -4.909 5.055 10.908 1.00 93.62 105 PHE A O 1
ATOM 796 N N . THR A 1 106 ? -6.610 6.299 10.146 1.00 94.69 106 THR A N 1
ATOM 797 C CA . THR A 1 106 ? -7.672 5.418 10.646 1.00 94.69 106 THR A CA 1
ATOM 798 C C . THR A 1 106 ? -8.604 5.032 9.507 1.00 94.69 106 THR A C 1
ATOM 800 O O . THR A 1 106 ? -9.035 5.884 8.729 1.00 94.69 106 THR A O 1
ATOM 803 N N . LEU A 1 107 ? -8.928 3.746 9.427 1.00 94.38 107 LEU A N 1
ATOM 804 C CA . LEU A 1 107 ? -9.894 3.180 8.500 1.00 94.38 107 LEU A CA 1
ATOM 805 C C . LEU A 1 107 ? -11.208 2.869 9.234 1.00 94.38 107 LEU A C 1
ATOM 807 O O . LEU A 1 107 ? -11.206 2.026 10.134 1.00 94.38 107 LEU A O 1
ATOM 811 N N . PRO A 1 108 ? -12.335 3.518 8.881 1.00 91.81 108 PRO A N 1
ATOM 812 C CA . PRO A 1 108 ? -13.641 3.176 9.450 1.00 91.81 108 PRO A CA 1
ATOM 813 C C . PRO A 1 108 ? -14.185 1.843 8.910 1.00 91.81 108 PRO A C 1
ATOM 815 O O . PRO A 1 108 ? -14.992 1.191 9.564 1.00 91.81 108 PRO A O 1
ATOM 818 N N . GLU A 1 109 ? -13.724 1.436 7.729 1.00 91.25 109 GLU A N 1
ATOM 819 C CA . GLU A 1 109 ? -14.111 0.229 6.998 1.00 91.25 109 GLU A CA 1
ATOM 820 C C . GLU A 1 109 ? -12.857 -0.420 6.392 1.00 91.25 109 GLU A C 1
ATOM 822 O O . GLU A 1 109 ? -11.819 0.242 6.329 1.00 91.25 109 GLU A O 1
ATOM 827 N N . PRO A 1 110 ? -12.899 -1.692 5.947 1.00 94.12 110 PRO A N 1
ATOM 828 C CA . PRO A 1 110 ? -11.727 -2.335 5.362 1.00 94.12 110 PRO A CA 1
ATOM 829 C C . PRO A 1 110 ? -11.170 -1.532 4.180 1.00 94.12 110 PRO A C 1
ATOM 831 O O . PRO A 1 110 ? -11.922 -0.939 3.409 1.00 94.12 110 PRO A O 1
ATOM 834 N N . GLY A 1 111 ? -9.856 -1.539 3.990 1.00 95.19 111 GLY A N 1
ATOM 835 C CA . GLY A 1 111 ? -9.189 -0.829 2.897 1.00 95.19 111 GLY A CA 1
AT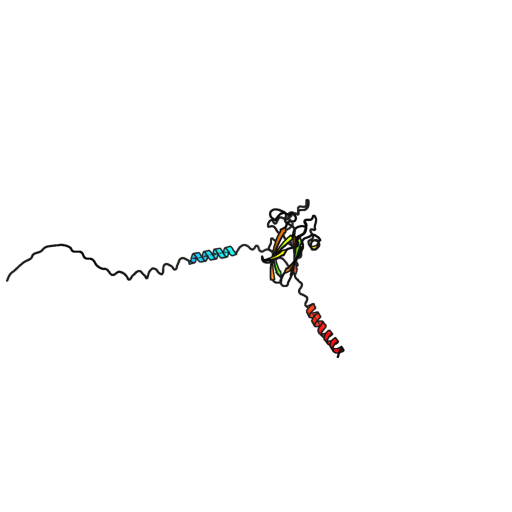OM 836 C C . GLY A 1 111 ? -8.195 -1.709 2.152 1.00 95.19 111 GLY A C 1
ATOM 837 O O . GLY A 1 111 ? -7.889 -2.823 2.571 1.00 95.19 111 GLY A O 1
ATOM 838 N N . VAL A 1 112 ? -7.665 -1.195 1.047 1.00 96.69 112 VAL A N 1
ATOM 839 C CA . VAL A 1 112 ? -6.587 -1.827 0.287 1.00 96.69 112 VAL A CA 1
ATOM 840 C C . VAL A 1 112 ? -5.416 -0.861 0.196 1.00 96.69 112 VAL A C 1
ATOM 842 O O . VAL A 1 112 ? -5.506 0.198 -0.426 1.00 96.69 112 VAL A O 1
ATOM 845 N N . LEU A 1 113 ? -4.296 -1.250 0.795 1.00 96.81 113 LEU A N 1
ATOM 846 C CA . LEU A 1 113 ? -3.009 -0.607 0.592 1.00 96.81 113 LEU A CA 1
ATOM 847 C C . LEU A 1 113 ? -2.407 -1.098 -0.721 1.00 96.81 113 LEU A C 1
ATOM 849 O O . LEU A 1 113 ? -2.231 -2.297 -0.926 1.00 96.81 113 LEU A O 1
ATOM 853 N N . LYS A 1 114 ? -2.047 -0.166 -1.596 1.00 97.38 114 LYS A N 1
ATOM 854 C CA . LYS A 1 114 ? -1.325 -0.429 -2.837 1.00 97.38 114 LYS A CA 1
ATOM 855 C C . LYS A 1 114 ? 0.051 0.199 -2.759 1.00 97.38 114 LYS A C 1
ATOM 857 O O . LYS A 1 114 ? 0.175 1.347 -2.344 1.00 97.38 114 LYS A O 1
ATOM 862 N N . VAL A 1 115 ? 1.057 -0.546 -3.195 1.00 94.88 115 VAL A N 1
ATOM 863 C CA . VAL A 1 115 ? 2.460 -0.120 -3.219 1.00 94.88 115 VAL A CA 1
ATOM 864 C C . VAL A 1 115 ? 3.011 -0.382 -4.612 1.00 94.88 115 VAL A C 1
ATOM 866 O O . VAL A 1 115 ? 2.704 -1.423 -5.198 1.00 94.88 115 VAL A O 1
ATOM 869 N N . THR A 1 116 ? 3.798 0.546 -5.148 1.00 93.75 116 THR A N 1
ATOM 870 C CA . THR A 1 116 ? 4.504 0.373 -6.421 1.00 93.75 116 THR A CA 1
ATOM 871 C C . THR A 1 116 ? 5.881 1.006 -6.379 1.00 93.75 116 THR A C 1
ATOM 873 O O . THR A 1 116 ? 6.058 2.114 -5.870 1.00 93.75 116 THR A O 1
ATOM 876 N N . ASP A 1 117 ? 6.831 0.298 -6.971 1.00 88.31 117 ASP A N 1
ATOM 877 C CA . ASP A 1 117 ? 8.099 0.849 -7.422 1.00 88.31 117 ASP A CA 1
ATOM 878 C C . ASP A 1 117 ? 7.852 1.824 -8.583 1.00 88.31 117 ASP A C 1
ATOM 880 O O . ASP A 1 117 ? 6.933 1.627 -9.389 1.00 88.31 117 ASP A O 1
ATOM 884 N N . VAL A 1 118 ? 8.662 2.873 -8.671 1.00 81.12 118 VAL A N 1
ATOM 885 C CA . VAL A 1 118 ? 8.707 3.787 -9.812 1.00 81.12 118 VAL A CA 1
ATOM 886 C C . VAL A 1 118 ? 10.167 4.030 -10.206 1.00 81.12 118 VAL A C 1
ATOM 888 O O . VAL A 1 118 ? 11.096 3.865 -9.429 1.00 81.12 118 VAL A O 1
ATOM 891 N N . PHE A 1 119 ? 10.393 4.454 -11.446 1.00 77.81 119 PHE A N 1
ATOM 892 C CA . PHE A 1 119 ? 11.722 4.674 -12.038 1.00 77.81 119 PHE A CA 1
ATOM 893 C C . PHE A 1 119 ? 12.517 3.417 -12.413 1.00 77.81 119 PHE A C 1
ATOM 895 O O . PHE A 1 119 ? 12.610 3.134 -13.608 1.00 77.81 119 PHE A O 1
ATOM 902 N N . LYS A 1 120 ? 13.158 2.711 -11.470 1.00 79.06 120 LYS A N 1
ATOM 903 C CA . LYS A 1 120 ? 14.118 1.636 -11.789 1.00 79.06 120 LYS A CA 1
ATOM 904 C C . LYS A 1 120 ? 13.654 0.289 -11.267 1.00 79.06 120 LYS A C 1
ATOM 906 O O . LYS A 1 120 ? 13.697 0.027 -10.080 1.00 79.06 120 LYS A O 1
ATOM 911 N N . LYS A 1 121 ? 13.359 -0.608 -12.203 1.00 84.38 121 LYS A N 1
ATOM 912 C CA . LYS A 1 121 ? 12.974 -1.983 -11.898 1.00 84.38 121 LYS A CA 1
ATOM 913 C C . LYS A 1 121 ? 14.080 -2.716 -11.148 1.00 84.38 121 LYS A C 1
ATOM 915 O O . LYS A 1 121 ? 15.230 -2.756 -11.596 1.00 84.38 121 LYS A O 1
ATOM 920 N N . GLY A 1 122 ? 13.692 -3.375 -10.068 1.00 78.50 122 GLY A N 1
ATOM 921 C CA . GLY A 1 122 ? 14.578 -4.214 -9.268 1.00 78.50 122 GLY A CA 1
ATOM 922 C C . GLY A 1 122 ? 14.359 -4.049 -7.774 1.00 78.50 122 GLY A C 1
ATOM 923 O O . GLY A 1 122 ? 14.709 -4.954 -7.019 1.00 78.50 122 GLY A O 1
ATOM 924 N N . ASP A 1 123 ? 13.746 -2.936 -7.372 1.00 80.00 123 ASP A N 1
ATOM 925 C CA . ASP A 1 123 ? 13.379 -2.688 -5.988 1.00 80.00 123 ASP A CA 1
ATOM 926 C C . ASP A 1 123 ? 12.161 -3.532 -5.590 1.00 80.00 123 ASP A C 1
ATOM 928 O O . ASP A 1 123 ? 11.227 -3.723 -6.373 1.00 80.00 123 ASP A O 1
ATOM 932 N N . TYR A 1 124 ? 12.160 -4.054 -4.363 1.00 85.81 124 TYR A N 1
ATOM 933 C CA . TYR A 1 124 ? 10.956 -4.611 -3.748 1.00 85.81 124 TYR A CA 1
ATOM 934 C C . TYR A 1 124 ? 10.899 -4.264 -2.264 1.00 85.81 124 TYR A C 1
ATOM 936 O O . TYR A 1 124 ? 11.915 -4.154 -1.575 1.00 85.81 124 TYR A O 1
ATOM 944 N N . PHE A 1 125 ? 9.681 -4.080 -1.769 1.00 87.38 125 PHE A N 1
ATOM 945 C CA . PHE A 1 125 ? 9.437 -3.418 -0.499 1.00 87.38 125 PHE A CA 1
ATOM 946 C C . PHE A 1 125 ? 8.742 -4.354 0.471 1.00 87.38 125 PHE A C 1
ATOM 948 O O . PHE A 1 125 ? 7.755 -5.004 0.125 1.00 87.38 125 PHE A O 1
ATOM 955 N N . GLY A 1 126 ? 9.234 -4.381 1.702 1.00 87.94 126 GLY A N 1
ATOM 956 C CA . GLY A 1 126 ? 8.496 -4.896 2.841 1.00 87.94 126 GLY A CA 1
ATOM 957 C C . GLY A 1 126 ? 7.519 -3.842 3.355 1.00 87.94 126 GLY A C 1
ATOM 958 O O . GLY A 1 126 ? 7.790 -2.639 3.299 1.00 87.94 126 GLY A O 1
ATOM 959 N N . VAL A 1 127 ? 6.388 -4.312 3.864 1.00 90.94 127 VAL A N 1
ATOM 960 C CA . VAL A 1 1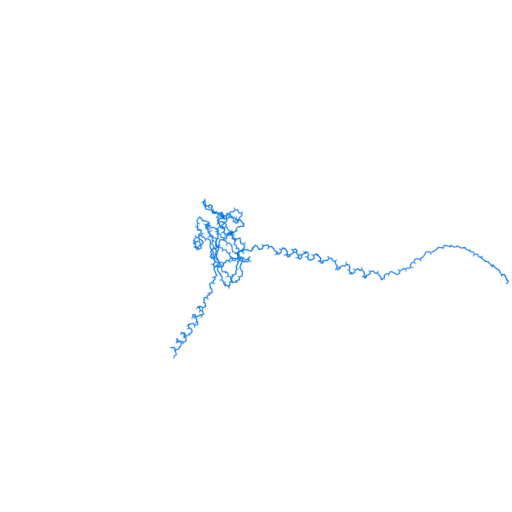27 ? 5.315 -3.496 4.423 1.00 90.94 127 VAL A CA 1
ATOM 961 C C . VAL A 1 127 ? 5.062 -3.937 5.857 1.00 90.94 127 VAL A C 1
ATOM 963 O O . VAL A 1 127 ? 4.799 -5.115 6.119 1.00 90.94 127 VAL A O 1
ATOM 966 N N . TRP A 1 128 ? 5.092 -2.976 6.775 1.00 88.75 128 TRP A N 1
ATOM 967 C CA . TRP A 1 128 ? 4.731 -3.160 8.174 1.00 88.75 128 TRP A CA 1
ATOM 968 C C . TRP A 1 128 ? 3.571 -2.245 8.534 1.00 88.75 128 TRP A C 1
ATOM 970 O O . TRP A 1 128 ? 3.495 -1.114 8.065 1.00 88.75 128 TRP A O 1
ATOM 980 N N . ASP A 1 129 ? 2.687 -2.739 9.391 1.00 93.31 129 ASP A N 1
ATOM 981 C CA . ASP A 1 129 ? 1.586 -1.984 9.971 1.00 93.31 129 ASP A CA 1
ATOM 982 C C . ASP A 1 129 ? 1.602 -2.175 11.485 1.00 93.31 129 ASP A C 1
ATOM 984 O O . ASP A 1 129 ? 1.625 -3.306 11.979 1.00 93.31 129 ASP A O 1
ATOM 988 N N . ASN A 1 130 ? 1.651 -1.070 12.231 1.00 91.19 130 ASN A N 1
ATOM 989 C CA . ASN A 1 130 ? 1.767 -1.078 13.691 1.00 91.19 130 ASN A CA 1
ATOM 990 C C . ASN A 1 130 ? 2.949 -1.944 14.186 1.00 91.19 130 ASN A C 1
ATOM 992 O O . ASN A 1 130 ? 2.850 -2.662 15.182 1.00 91.19 130 ASN A O 1
ATOM 996 N N . GLY A 1 131 ? 4.065 -1.916 13.447 1.00 83.81 131 GLY A N 1
ATOM 997 C CA . GLY A 1 131 ? 5.273 -2.701 13.726 1.00 83.81 131 GLY A CA 1
ATOM 998 C C . GLY A 1 131 ? 5.188 -4.193 13.368 1.00 83.81 131 GLY A C 1
ATOM 999 O O . GLY A 1 131 ? 6.178 -4.906 13.521 1.00 83.81 131 GLY A O 1
ATOM 1000 N N . SER A 1 132 ? 4.048 -4.682 12.870 1.00 85.88 132 SER A N 1
ATOM 1001 C CA . SER A 1 132 ? 3.874 -6.072 12.427 1.00 85.88 132 SER A CA 1
ATOM 1002 C C . SER A 1 132 ? 4.058 -6.198 10.918 1.00 85.88 132 SER A C 1
ATOM 1004 O O . SER A 1 132 ? 3.551 -5.375 10.162 1.00 85.88 132 SER A O 1
ATOM 1006 N N . PHE A 1 133 ? 4.761 -7.238 10.462 1.00 85.38 133 PHE A N 1
ATOM 1007 C CA . PHE A 1 133 ? 4.959 -7.483 9.031 1.00 85.38 133 PHE A CA 1
ATOM 1008 C C . PHE A 1 133 ? 3.643 -7.906 8.364 1.00 85.38 133 PHE A C 1
ATOM 1010 O O . PHE A 1 133 ? 3.054 -8.920 8.737 1.00 85.38 133 PHE A O 1
ATOM 1017 N N . VAL A 1 134 ? 3.202 -7.134 7.370 1.00 93.44 134 VAL A N 1
ATOM 1018 C CA . VAL A 1 134 ? 1.977 -7.389 6.594 1.00 93.44 134 VAL A CA 1
ATOM 1019 C C . VAL A 1 134 ? 2.289 -8.244 5.370 1.00 93.44 134 VAL A C 1
ATOM 1021 O O . VAL A 1 134 ? 1.539 -9.156 5.026 1.00 93.44 134 VAL A O 1
ATOM 1024 N N . GLY A 1 135 ? 3.403 -7.949 4.702 1.00 92.19 135 GLY A N 1
ATOM 1025 C CA . GLY A 1 135 ? 3.801 -8.616 3.472 1.00 92.19 135 GLY A CA 1
ATOM 1026 C C . GLY A 1 135 ? 4.890 -7.854 2.730 1.00 92.19 135 GLY A C 1
ATOM 1027 O O . GLY A 1 135 ? 5.445 -6.880 3.229 1.00 92.19 135 GLY A O 1
ATOM 1028 N N . GLN A 1 136 ? 5.198 -8.309 1.520 1.00 91.94 136 GLN A N 1
ATOM 1029 C CA . GLN A 1 136 ? 6.170 -7.664 0.642 1.00 91.94 136 GLN A CA 1
ATOM 1030 C C . GLN A 1 136 ? 5.675 -7.648 -0.802 1.00 91.94 136 GLN A C 1
ATOM 1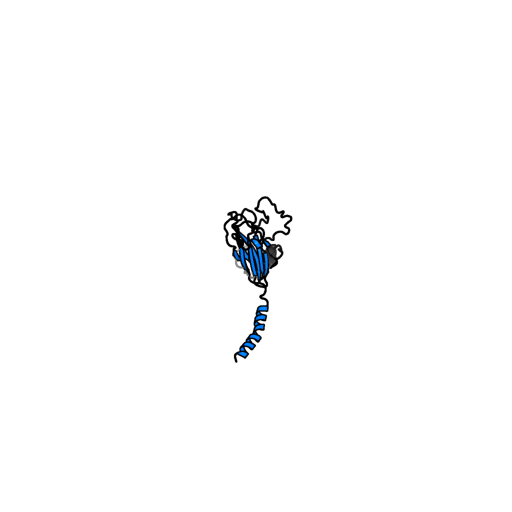032 O O . GLN A 1 136 ? 4.885 -8.509 -1.202 1.00 91.94 136 GLN A O 1
ATOM 1037 N N . THR A 1 137 ? 6.139 -6.678 -1.584 1.00 94.31 137 THR A N 1
ATOM 1038 C CA . THR A 1 137 ? 5.943 -6.675 -3.037 1.00 94.31 137 THR A CA 1
ATOM 1039 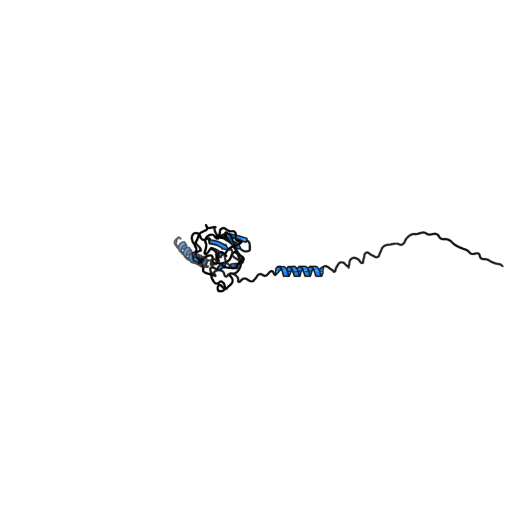C C . THR A 1 137 ? 6.830 -7.754 -3.685 1.00 94.31 137 THR A C 1
ATOM 1041 O O . THR A 1 137 ? 7.826 -8.181 -3.092 1.00 94.31 137 THR A O 1
ATOM 1044 N N . PRO A 1 138 ? 6.472 -8.276 -4.872 1.00 93.00 138 PRO A N 1
ATOM 1045 C CA . PRO A 1 138 ? 7.229 -9.349 -5.501 1.00 93.00 138 PRO A CA 1
ATOM 1046 C C . PRO A 1 138 ? 8.613 -8.863 -5.937 1.00 93.00 138 PRO A C 1
ATOM 1048 O O . PRO A 1 138 ? 8.751 -7.773 -6.496 1.00 93.00 138 PRO A O 1
ATOM 1051 N N . ALA A 1 139 ? 9.628 -9.702 -5.743 1.00 89.56 139 ALA A N 1
ATOM 1052 C CA . ALA A 1 139 ? 10.942 -9.468 -6.322 1.00 89.56 139 ALA A CA 1
ATOM 1053 C C . ALA A 1 139 ? 10.853 -9.533 -7.854 1.00 89.56 139 ALA A C 1
ATOM 1055 O O . ALA A 1 139 ? 10.266 -10.463 -8.416 1.00 89.56 139 ALA A O 1
ATOM 1056 N N . VAL A 1 140 ? 11.450 -8.553 -8.528 1.00 89.25 140 VAL A N 1
ATOM 1057 C CA . VAL A 1 140 ? 11.503 -8.471 -9.992 1.00 89.25 140 VAL A CA 1
ATOM 1058 C C . VAL A 1 140 ? 12.960 -8.429 -10.459 1.00 89.25 140 VAL A C 1
ATOM 1060 O O . VAL A 1 140 ? 13.813 -7.920 -9.732 1.00 89.25 140 VAL A O 1
ATOM 1063 N N . PRO A 1 141 ? 13.288 -8.974 -11.646 1.00 85.50 141 PRO A N 1
ATOM 1064 C CA . PRO A 1 141 ? 14.644 -8.892 -12.172 1.00 85.50 141 PRO A CA 1
ATOM 1065 C C . PRO A 1 141 ? 15.108 -7.443 -12.323 1.00 85.50 141 PRO A C 1
ATOM 1067 O O . PRO A 1 141 ? 14.337 -6.582 -12.752 1.00 85.50 141 PRO A O 1
ATOM 1070 N N . LEU A 1 142 ? 16.390 -7.205 -12.042 1.00 82.31 142 LEU A N 1
ATOM 1071 C CA . LEU A 1 142 ? 17.032 -5.922 -12.312 1.00 82.31 142 LEU A CA 1
ATOM 1072 C C . LEU A 1 142 ? 16.923 -5.604 -13.804 1.00 82.31 142 LEU A C 1
ATOM 1074 O O . LEU A 1 142 ? 17.378 -6.383 -14.646 1.00 82.31 142 LEU A O 1
ATOM 1078 N N . ALA A 1 143 ? 16.330 -4.463 -14.135 1.00 77.69 143 ALA A N 1
ATOM 1079 C CA . ALA A 1 143 ? 16.178 -4.039 -15.517 1.00 77.69 143 ALA A CA 1
ATOM 1080 C C . ALA A 1 143 ? 16.251 -2.517 -15.639 1.00 77.69 143 ALA A C 1
ATOM 1082 O O . ALA A 1 143 ? 15.860 -1.767 -14.747 1.00 77.69 143 ALA A O 1
ATOM 1083 N N . GLY A 1 144 ? 16.753 -2.052 -16.781 1.00 72.25 144 GLY A N 1
ATOM 1084 C CA . GLY A 1 144 ? 16.690 -0.639 -17.128 1.00 72.25 144 GLY A CA 1
ATOM 1085 C C . GLY A 1 144 ? 15.263 -0.201 -17.462 1.00 72.25 144 GLY A C 1
ATOM 1086 O O . GLY A 1 144 ? 14.443 -0.988 -17.941 1.00 72.25 144 GLY A O 1
ATOM 1087 N N . GLY A 1 145 ? 15.005 1.090 -17.270 1.00 73.69 145 GLY A N 1
ATOM 1088 C CA . GLY A 1 145 ? 13.739 1.720 -17.624 1.00 73.69 145 GLY A CA 1
ATOM 1089 C C . GLY A 1 145 ? 12.627 1.521 -16.593 1.00 73.69 145 GLY A C 1
ATOM 1090 O O . GLY A 1 145 ? 12.643 0.608 -15.773 1.00 73.69 145 GLY A O 1
ATOM 1091 N N . GLY A 1 146 ? 11.636 2.398 -16.683 1.00 78.50 146 GLY A N 1
ATOM 1092 C CA . GLY A 1 146 ? 10.448 2.442 -15.843 1.00 78.50 146 GLY A CA 1
ATOM 1093 C C . GLY A 1 146 ? 9.687 3.730 -16.125 1.00 78.50 146 GLY A C 1
ATOM 1094 O O . GLY A 1 146 ? 9.870 4.349 -17.175 1.00 78.50 146 GLY A O 1
ATOM 1095 N N . THR A 1 147 ? 8.821 4.126 -15.204 1.00 83.06 147 THR A N 1
ATOM 1096 C CA . THR A 1 147 ? 7.995 5.329 -15.335 1.00 83.06 147 THR A CA 1
ATOM 1097 C C . THR A 1 147 ? 7.993 6.107 -14.028 1.00 83.06 147 THR A C 1
ATOM 1099 O O . THR A 1 147 ? 8.146 5.516 -12.961 1.00 83.06 147 THR A O 1
ATOM 1102 N N . ALA A 1 148 ? 7.832 7.425 -14.128 1.00 82.81 148 ALA A N 1
ATOM 1103 C CA . ALA A 1 148 ? 7.618 8.310 -12.986 1.00 82.81 148 ALA A CA 1
ATOM 1104 C C . ALA A 1 148 ? 6.139 8.372 -12.564 1.00 82.81 148 ALA A C 1
ATOM 1106 O O . ALA A 1 148 ? 5.835 8.868 -11.485 1.00 82.81 148 ALA A O 1
ATOM 1107 N N . ASP A 1 149 ? 5.215 7.908 -13.416 1.00 85.81 149 ASP A N 1
ATOM 1108 C CA . ASP A 1 149 ? 3.784 7.889 -13.108 1.00 85.81 149 ASP A CA 1
ATOM 1109 C C . ASP A 1 149 ? 3.413 6.601 -12.352 1.00 85.81 149 ASP A C 1
ATOM 1111 O O . ASP A 1 149 ? 3.423 5.521 -12.957 1.00 85.81 149 ASP A O 1
ATOM 1115 N N . PRO A 1 150 ? 3.030 6.689 -11.065 1.00 89.44 150 PRO A N 1
ATOM 1116 C CA . PRO A 1 150 ? 2.666 5.521 -10.271 1.00 89.44 150 PRO A CA 1
ATOM 1117 C C . PRO A 1 150 ? 1.398 4.814 -10.772 1.00 89.44 150 PRO A C 1
ATOM 1119 O O . PRO A 1 150 ? 1.244 3.617 -10.540 1.00 89.44 150 PRO A O 1
ATOM 1122 N N . ASN A 1 151 ? 0.506 5.493 -11.507 1.00 91.81 151 ASN A N 1
ATOM 1123 C CA . ASN A 1 151 ? -0.650 4.825 -12.116 1.00 91.81 151 ASN A CA 1
ATOM 1124 C C . ASN A 1 151 ? -0.226 3.892 -13.248 1.00 91.81 151 ASN A C 1
ATOM 1126 O O . ASN A 1 151 ? -0.733 2.780 -13.345 1.00 91.81 151 ASN A O 1
ATOM 1130 N N . THR A 1 152 ? 0.715 4.340 -14.081 1.00 90.94 152 THR A N 1
ATOM 1131 C CA . THR A 1 152 ? 1.298 3.519 -15.146 1.00 90.94 152 THR A CA 1
ATOM 1132 C C . THR A 1 152 ? 2.194 2.421 -14.562 1.00 90.94 152 THR A C 1
ATOM 1134 O O . THR A 1 152 ? 2.210 1.308 -15.081 1.00 90.94 152 THR A O 1
ATOM 1137 N N . ALA A 1 153 ? 2.937 2.704 -13.486 1.00 91.56 153 ALA A N 1
ATOM 1138 C CA . ALA A 1 153 ? 3.821 1.731 -12.844 1.00 91.56 153 ALA A CA 1
ATOM 1139 C C . ALA A 1 153 ? 3.047 0.557 -12.223 1.00 91.56 153 ALA A C 1
ATOM 1141 O O . ALA A 1 153 ? 3.446 -0.601 -12.370 1.00 91.56 153 ALA A O 1
ATOM 1142 N N . TYR A 1 154 ? 1.910 0.848 -11.585 1.00 93.81 154 TYR A N 1
ATOM 1143 C CA . TYR A 1 154 ? 1.070 -0.151 -10.937 1.00 93.81 154 TYR A CA 1
ATOM 1144 C C . TYR A 1 154 ? 0.399 -1.072 -11.970 1.00 93.81 154 TYR A C 1
ATOM 1146 O O . TYR A 1 154 ? -0.613 -0.725 -12.577 1.00 93.81 154 TYR A O 1
ATOM 1154 N N . GLY A 1 155 ? 0.966 -2.266 -12.163 1.00 91.56 155 GLY A N 1
ATOM 1155 C CA . GLY A 1 155 ? 0.545 -3.227 -13.190 1.00 91.56 155 GLY A CA 1
ATOM 1156 C C . GLY A 1 155 ? 1.494 -3.329 -14.389 1.00 91.56 155 GLY A C 1
ATOM 1157 O O . GLY A 1 155 ? 1.293 -4.184 -15.253 1.00 91.56 155 GLY A O 1
ATOM 1158 N N . MET A 1 156 ? 2.550 -2.511 -14.451 1.00 90.81 156 MET A N 1
ATOM 1159 C CA . MET A 1 156 ? 3.558 -2.598 -15.507 1.00 90.81 156 MET A CA 1
ATOM 1160 C C . MET A 1 156 ? 4.391 -3.880 -15.378 1.00 90.81 156 MET A C 1
ATOM 1162 O O . MET A 1 156 ? 4.862 -4.248 -14.301 1.00 90.81 156 MET A O 1
ATOM 1166 N N . ALA A 1 157 ? 4.649 -4.540 -16.509 1.00 89.88 157 ALA A N 1
ATOM 1167 C CA . ALA A 1 157 ? 5.495 -5.727 -16.544 1.00 89.88 157 ALA A CA 1
ATOM 1168 C C . ALA A 1 157 ? 6.930 -5.423 -16.064 1.00 89.88 157 ALA A C 1
ATOM 1170 O O . ALA A 1 157 ? 7.622 -4.539 -16.589 1.00 89.88 157 ALA A O 1
ATOM 1171 N N . GLY A 1 158 ? 7.388 -6.199 -15.081 1.00 88.44 158 GLY A N 1
ATOM 1172 C CA . GLY A 1 158 ? 8.724 -6.086 -14.493 1.00 88.44 158 GLY A CA 1
ATOM 1173 C C . GLY A 1 158 ? 8.885 -4.971 -13.458 1.00 88.44 158 GLY A C 1
ATOM 1174 O O . GLY A 1 158 ? 10.003 -4.760 -13.016 1.00 88.44 158 GLY A O 1
ATOM 1175 N N . VAL A 1 159 ? 7.816 -4.263 -13.081 1.00 90.44 159 VAL A N 1
ATOM 1176 C CA . VAL A 1 159 ? 7.807 -3.340 -11.932 1.00 90.44 159 VAL A CA 1
ATOM 1177 C C . VAL A 1 159 ? 7.293 -4.090 -10.704 1.00 90.44 159 VAL A C 1
ATOM 1179 O O . VAL A 1 159 ? 6.362 -4.889 -10.819 1.00 90.44 159 VAL A O 1
ATOM 1182 N N . SER A 1 160 ? 7.886 -3.851 -9.532 1.00 92.38 160 SER A N 1
ATOM 1183 C CA . SER A 1 160 ? 7.390 -4.431 -8.284 1.00 92.38 160 SER A CA 1
ATOM 1184 C C . SER A 1 160 ? 6.165 -3.662 -7.792 1.00 92.38 160 SER A C 1
ATOM 1186 O O . SER A 1 160 ? 6.236 -2.464 -7.524 1.00 92.38 160 SER A O 1
ATOM 1188 N N . TYR A 1 161 ? 5.025 -4.342 -7.672 1.00 95.12 161 TYR A N 1
ATOM 1189 C CA . TYR A 1 161 ? 3.802 -3.763 -7.119 1.00 95.12 161 TYR A CA 1
ATOM 1190 C C . TYR A 1 161 ? 3.034 -4.785 -6.281 1.00 95.12 161 TYR A C 1
ATOM 1192 O O . TYR A 1 161 ? 3.108 -5.991 -6.517 1.00 95.12 161 TYR A O 1
ATOM 1200 N N . GLY A 1 162 ? 2.282 -4.304 -5.293 1.00 95.94 162 GLY A N 1
ATOM 1201 C CA . GLY A 1 162 ? 1.514 -5.149 -4.380 1.00 95.94 162 GLY A CA 1
ATOM 1202 C C . GLY A 1 162 ? 0.207 -4.512 -3.927 1.00 95.94 162 GLY A C 1
ATOM 1203 O O . GLY A 1 162 ? 0.034 -3.292 -3.989 1.00 95.94 162 GLY A O 1
ATOM 1204 N N . ALA A 1 163 ? -0.722 -5.359 -3.488 1.00 97.06 163 ALA A N 1
ATOM 1205 C CA . ALA A 1 163 ? -1.967 -4.970 -2.838 1.00 97.06 163 ALA A CA 1
ATOM 1206 C C . ALA A 1 163 ? -2.116 -5.751 -1.530 1.00 97.06 163 ALA A C 1
ATOM 1208 O O . ALA A 1 163 ? -1.962 -6.973 -1.523 1.00 97.06 163 ALA A O 1
ATOM 1209 N N . PHE A 1 164 ? -2.437 -5.054 -0.446 1.00 96.69 164 PHE A N 1
ATOM 1210 C CA . PHE A 1 164 ? -2.566 -5.621 0.891 1.00 96.69 164 PHE A CA 1
ATOM 1211 C C . PHE A 1 164 ? -3.889 -5.167 1.502 1.00 96.69 164 PHE A C 1
ATOM 1213 O O . PHE A 1 164 ? -4.180 -3.972 1.547 1.00 96.69 164 PHE A O 1
ATOM 1220 N N . ASN A 1 165 ? -4.699 -6.119 1.961 1.00 96.19 165 ASN A N 1
ATOM 1221 C CA . ASN A 1 165 ? -5.955 -5.805 2.635 1.00 96.19 165 ASN A CA 1
ATOM 1222 C C . ASN A 1 165 ? -5.665 -5.300 4.050 1.00 96.19 165 ASN A C 1
ATOM 1224 O O . ASN A 1 165 ? -4.927 -5.939 4.799 1.00 96.19 165 ASN A O 1
ATOM 1228 N N . LEU A 1 166 ? -6.281 -4.183 4.414 1.00 95.81 166 LEU A N 1
ATOM 1229 C CA . LEU A 1 166 ? -6.235 -3.599 5.746 1.00 95.81 166 LEU A CA 1
ATOM 1230 C C . LEU A 1 166 ? -7.608 -3.748 6.405 1.00 95.81 166 LEU A C 1
ATOM 1232 O O . LEU A 1 166 ? -8.640 -3.466 5.792 1.00 95.81 166 LEU A O 1
ATOM 1236 N N . ALA A 1 167 ? -7.622 -4.214 7.651 1.00 94.94 167 ALA A N 1
ATOM 1237 C CA . ALA A 1 167 ? -8.836 -4.254 8.459 1.00 94.94 167 ALA A CA 1
ATOM 1238 C C . ALA A 1 167 ? -9.250 -2.831 8.888 1.00 94.94 167 ALA A C 1
ATOM 1240 O O . ALA A 1 167 ? -8.423 -1.930 8.844 1.00 94.94 167 ALA A O 1
ATOM 1241 N N . PRO A 1 168 ? -10.497 -2.605 9.335 1.00 95.12 168 PRO A N 1
ATOM 1242 C CA . PRO A 1 168 ? -10.857 -1.362 10.010 1.00 95.12 168 PRO A CA 1
ATOM 1243 C C . PRO A 1 168 ? -10.010 -1.161 11.274 1.00 95.12 168 PRO A C 1
ATOM 1245 O O . PRO A 1 168 ? -9.761 -2.119 12.012 1.00 95.12 168 PRO A O 1
ATOM 1248 N N . GLY A 1 169 ? -9.620 0.079 11.563 1.00 95.25 169 GLY A N 1
ATOM 1249 C CA . GLY A 1 169 ? -8.825 0.416 12.742 1.00 95.25 169 GLY A CA 1
ATOM 1250 C C . GLY A 1 169 ? -7.794 1.514 12.502 1.00 95.25 169 GLY A C 1
ATOM 1251 O O . GLY A 1 169 ? -7.799 2.193 11.477 1.00 95.25 169 GLY A O 1
ATOM 1252 N N . SER A 1 170 ? -6.926 1.719 13.491 1.00 95.69 170 SER A N 1
ATOM 1253 C CA . SER A 1 170 ? -5.787 2.634 13.384 1.00 95.69 170 SER A CA 1
ATOM 1254 C C . SER A 1 170 ? -4.582 1.913 12.789 1.00 95.69 170 SER A C 1
ATOM 1256 O O . SER A 1 170 ? -4.225 0.824 13.238 1.00 95.69 170 SER A O 1
ATOM 1258 N N . HIS A 1 171 ? -3.937 2.556 11.823 1.00 94.75 171 HIS A N 1
ATOM 1259 C CA . HIS A 1 171 ? -2.784 2.037 11.099 1.00 94.75 171 HIS A CA 1
ATOM 1260 C C . HIS A 1 171 ? -1.581 2.954 11.259 1.00 94.75 171 HIS A C 1
ATOM 1262 O O . HIS A 1 171 ? -1.718 4.174 11.396 1.00 94.75 171 HIS A O 1
ATOM 1268 N N . SER A 1 172 ? -0.404 2.341 11.209 1.00 92.94 172 SER A N 1
ATOM 1269 C CA . SER A 1 172 ? 0.895 3.002 11.259 1.00 92.94 172 SER A CA 1
ATOM 1270 C C . SER A 1 172 ? 1.811 2.279 10.281 1.00 92.94 172 SER A C 1
ATOM 1272 O O . SER A 1 172 ? 2.447 1.283 10.636 1.00 92.94 172 SER A O 1
ATOM 1274 N N . LEU A 1 173 ? 1.797 2.730 9.025 1.00 90.81 173 LEU A N 1
ATOM 1275 C CA . LEU A 1 173 ? 2.495 2.066 7.933 1.00 90.81 173 LEU A CA 1
ATOM 1276 C C . LEU A 1 173 ? 3.963 2.460 7.887 1.00 90.81 173 LEU A C 1
ATOM 1278 O O . LEU A 1 173 ? 4.305 3.644 7.896 1.00 90.81 173 LEU A O 1
ATOM 1282 N N . GLN A 1 174 ? 4.814 1.451 7.759 1.00 87.25 174 GLN A N 1
ATOM 1283 C CA . GLN A 1 174 ? 6.244 1.595 7.532 1.00 87.25 174 GLN A CA 1
ATOM 1284 C C . GLN A 1 174 ? 6.649 0.752 6.332 1.00 87.25 174 GLN A C 1
ATOM 1286 O O . GLN A 1 174 ? 6.121 -0.344 6.111 1.00 87.25 174 GLN A O 1
ATOM 1291 N N . PHE A 1 175 ? 7.603 1.264 5.565 1.00 85.19 175 PHE A N 1
ATOM 1292 C CA . PHE A 1 175 ? 8.082 0.620 4.355 1.00 85.19 175 PHE A CA 1
ATOM 1293 C C . PHE A 1 175 ? 9.595 0.484 4.415 1.00 85.19 175 PHE A C 1
ATOM 1295 O O . PHE A 1 175 ? 10.296 1.412 4.805 1.00 85.19 175 PHE A O 1
ATOM 1302 N N . GLN A 1 176 ? 10.102 -0.660 3.974 1.00 80.19 176 GLN A N 1
ATOM 1303 C CA . GLN A 1 176 ? 11.537 -0.903 3.886 1.00 80.19 176 GLN A CA 1
ATOM 1304 C C . GLN A 1 176 ? 11.860 -1.462 2.511 1.00 80.19 176 GLN A C 1
ATOM 1306 O O . GLN A 1 176 ? 11.206 -2.404 2.065 1.00 80.19 176 GLN A O 1
ATOM 1311 N N . ASN A 1 177 ? 12.886 -0.928 1.855 1.00 78.19 177 ASN A N 1
ATOM 1312 C CA . ASN A 1 177 ? 13.418 -1.553 0.654 1.00 78.19 177 ASN A CA 1
ATOM 1313 C C . ASN A 1 177 ? 14.256 -2.770 1.068 1.00 78.19 177 ASN A C 1
ATOM 1315 O O . ASN A 1 177 ? 15.201 -2.655 1.852 1.00 78.19 177 ASN A O 1
ATOM 1319 N N . LEU A 1 178 ? 13.861 -3.944 0.584 1.00 73.06 178 LEU A N 1
ATOM 1320 C CA . LEU A 1 178 ? 14.483 -5.219 0.929 1.00 73.06 178 LEU A CA 1
ATOM 1321 C C . LEU A 1 178 ? 15.638 -5.571 -0.018 1.00 73.06 178 LEU A C 1
ATOM 1323 O O . LEU A 1 178 ? 16.552 -6.292 0.383 1.00 73.06 178 LEU A O 1
ATOM 1327 N N . LEU A 1 179 ? 15.630 -5.041 -1.242 1.00 67.25 179 LEU A N 1
ATOM 1328 C CA . LEU A 1 179 ? 16.725 -5.157 -2.199 1.00 67.25 179 LEU A CA 1
ATOM 1329 C C . LEU A 1 179 ? 16.741 -3.927 -3.089 1.00 67.25 179 LEU A C 1
ATOM 1331 O O . LEU A 1 179 ? 15.764 -3.672 -3.782 1.00 67.25 179 LEU A O 1
ATOM 1335 N N . LEU A 1 180 ? 17.876 -3.233 -3.140 1.00 62.38 180 LEU A N 1
ATOM 1336 C CA . LEU A 1 180 ? 18.028 -2.146 -4.091 1.00 62.38 180 LEU A CA 1
ATOM 1337 C C . LEU A 1 180 ? 18.281 -2.690 -5.497 1.00 62.38 180 LEU A C 1
ATOM 1339 O O . LEU A 1 180 ? 19.056 -3.635 -5.676 1.00 62.38 180 LEU A O 1
ATOM 1343 N N . ALA A 1 181 ? 17.747 -2.009 -6.509 1.00 53.53 181 ALA A N 1
ATOM 1344 C CA . ALA A 1 181 ? 17.988 -2.314 -7.915 1.00 53.53 181 ALA A CA 1
ATOM 1345 C C . ALA A 1 181 ? 19.488 -2.274 -8.311 1.00 53.53 181 ALA A C 1
ATOM 1347 O O . ALA A 1 181 ? 19.879 -2.761 -9.372 1.00 53.53 181 ALA A O 1
ATOM 1348 N N . SER A 1 182 ? 20.363 -1.720 -7.462 1.00 55.28 182 SER A N 1
ATOM 1349 C CA . SER A 1 182 ? 21.825 -1.781 -7.602 1.00 55.28 182 SER A CA 1
ATOM 1350 C C . SER A 1 182 ? 22.446 -3.131 -7.209 1.00 55.28 182 SER A C 1
ATOM 1352 O O . SER A 1 182 ? 23.648 -3.314 -7.390 1.00 55.28 182 SER A O 1
ATOM 1354 N N . GLY A 1 183 ? 21.671 -4.071 -6.655 1.00 51.25 183 GLY A N 1
ATOM 1355 C CA . GLY A 1 183 ? 22.154 -5.369 -6.171 1.00 51.25 183 GLY A CA 1
ATOM 1356 C C . GLY A 1 183 ? 22.977 -5.298 -4.877 1.00 51.25 183 GLY A C 1
ATOM 1357 O O . GLY A 1 183 ? 23.547 -6.303 -4.455 1.00 51.25 183 GLY A O 1
ATOM 1358 N N . THR A 1 184 ? 23.054 -4.128 -4.242 1.00 50.12 184 THR A N 1
ATOM 1359 C CA . THR A 1 184 ? 23.760 -3.896 -2.976 1.00 50.12 184 THR A CA 1
ATOM 1360 C C . THR A 1 184 ? 22.766 -3.666 -1.838 1.00 50.12 184 THR A C 1
ATOM 1362 O O . THR A 1 184 ? 21.711 -3.070 -2.032 1.00 50.12 184 THR A O 1
ATOM 1365 N N . ALA A 1 185 ? 23.096 -4.153 -0.637 1.00 47.78 185 ALA A N 1
ATOM 1366 C CA . ALA A 1 185 ? 22.287 -3.925 0.560 1.00 47.78 185 ALA A CA 1
ATOM 1367 C C . ALA A 1 185 ? 22.143 -2.410 0.865 1.00 47.78 185 ALA A C 1
ATOM 1369 O O . ALA A 1 185 ? 23.030 -1.646 0.472 1.00 47.78 185 ALA A O 1
ATOM 1370 N N . PRO A 1 186 ? 21.091 -1.971 1.591 1.00 51.75 186 PRO A N 1
ATOM 1371 C CA . PRO A 1 186 ? 20.658 -0.564 1.703 1.00 51.75 186 PRO A CA 1
ATOM 1372 C C . PRO A 1 186 ? 21.626 0.434 2.362 1.00 51.75 186 PRO A C 1
ATOM 1374 O O . PRO A 1 186 ? 21.222 1.535 2.714 1.00 51.75 186 PRO A O 1
ATOM 1377 N N . SER A 1 187 ? 22.892 0.089 2.586 1.00 45.44 187 SER A N 1
ATOM 1378 C CA . SER A 1 187 ? 23.792 0.906 3.396 1.00 45.44 187 SER A CA 1
ATOM 1379 C C . SER A 1 187 ? 24.395 2.119 2.685 1.00 45.44 187 SER A C 1
ATOM 1381 O O . SER A 1 187 ? 25.045 2.893 3.377 1.00 45.44 187 SER A O 1
ATOM 1383 N N . ASN A 1 188 ? 24.237 2.307 1.360 1.00 35.97 188 ASN A N 1
ATOM 1384 C CA . ASN A 1 188 ? 25.057 3.304 0.647 1.00 35.97 188 ASN A CA 1
ATOM 1385 C C . ASN A 1 188 ? 24.526 3.963 -0.649 1.00 35.97 188 ASN A C 1
ATOM 1387 O O . ASN A 1 188 ? 25.338 4.619 -1.294 1.00 35.97 188 ASN A O 1
ATOM 1391 N N . TYR A 1 189 ? 23.258 3.865 -1.080 1.00 41.84 189 TYR A N 1
ATOM 1392 C CA . TYR A 1 189 ? 22.856 4.528 -2.344 1.00 41.84 189 TYR A CA 1
ATOM 1393 C C . TYR A 1 189 ? 21.395 4.982 -2.442 1.00 41.84 189 TYR A C 1
ATOM 1395 O O . TYR A 1 189 ? 20.523 4.372 -1.839 1.00 41.84 189 TYR A O 1
ATOM 1403 N N . SER A 1 190 ? 21.230 6.042 -3.260 1.00 40.94 190 SER A N 1
ATOM 1404 C CA . SER A 1 190 ? 20.032 6.716 -3.800 1.00 40.94 190 SER A CA 1
ATOM 1405 C C . SER A 1 190 ? 18.683 6.194 -3.307 1.00 40.94 190 SER A C 1
ATOM 1407 O O . SER A 1 190 ? 18.371 5.036 -3.585 1.00 40.94 190 SER A O 1
ATOM 1409 N N . PRO A 1 191 ? 17.823 7.050 -2.734 1.00 50.75 191 PRO A N 1
ATOM 1410 C CA . PRO A 1 191 ? 16.462 6.650 -2.413 1.00 50.75 191 PRO A CA 1
ATOM 1411 C C . PRO A 1 191 ? 15.755 6.159 -3.672 1.00 50.75 191 PRO A C 1
ATOM 1413 O O . PRO A 1 191 ? 15.629 6.870 -4.676 1.00 50.75 191 PRO A O 1
ATOM 1416 N N . ALA A 1 192 ? 15.317 4.908 -3.604 1.00 54.59 192 ALA A N 1
ATOM 1417 C CA . ALA A 1 192 ? 14.363 4.357 -4.539 1.00 54.59 192 ALA A CA 1
ATOM 1418 C C . ALA A 1 192 ? 13.071 5.165 -4.401 1.00 54.59 192 ALA A C 1
ATOM 1420 O O . ALA A 1 192 ? 12.529 5.309 -3.304 1.00 54.59 192 ALA A O 1
ATOM 1421 N N . GLY A 1 193 ? 12.603 5.743 -5.505 1.00 68.94 193 GLY A N 1
ATOM 1422 C CA . GLY A 1 193 ? 11.284 6.350 -5.520 1.00 68.94 193 GLY A CA 1
ATOM 1423 C C . GLY A 1 193 ? 10.244 5.254 -5.510 1.00 68.94 193 GLY A C 1
ATOM 1424 O O . GLY A 1 193 ? 10.223 4.416 -6.401 1.00 68.94 193 GLY A O 1
ATOM 1425 N N . ALA A 1 194 ? 9.375 5.274 -4.514 1.00 83.44 194 ALA A N 1
ATOM 1426 C CA . ALA A 1 194 ? 8.243 4.378 -4.442 1.00 83.44 194 ALA A CA 1
ATOM 1427 C C . ALA A 1 194 ? 7.013 5.163 -4.004 1.00 83.44 194 ALA A C 1
ATOM 1429 O O . ALA A 1 194 ? 7.105 6.198 -3.338 1.00 83.44 194 ALA A O 1
ATOM 1430 N N . TYR A 1 195 ? 5.849 4.678 -4.418 1.00 90.19 195 TYR A N 1
ATOM 1431 C CA . TYR A 1 195 ? 4.577 5.300 -4.090 1.00 90.19 195 TYR A CA 1
ATOM 1432 C C . TYR A 1 195 ? 3.654 4.296 -3.426 1.00 90.19 195 TYR A C 1
ATOM 1434 O O . TYR A 1 195 ? 3.609 3.115 -3.785 1.00 90.19 195 TYR A O 1
ATOM 1442 N N . PHE A 1 196 ? 2.868 4.794 -2.480 1.00 93.75 196 PHE A N 1
ATOM 1443 C CA . PHE A 1 196 ? 1.782 4.043 -1.881 1.00 93.75 196 PHE A CA 1
ATOM 1444 C C . PHE A 1 196 ? 0.475 4.826 -1.957 1.00 93.75 196 PHE A C 1
ATOM 1446 O O . PHE A 1 196 ? 0.459 6.051 -2.076 1.00 93.75 196 PHE A O 1
ATOM 1453 N N . ARG A 1 197 ? -0.642 4.111 -1.892 1.00 95.31 197 ARG A N 1
ATOM 1454 C CA . ARG A 1 197 ? -1.959 4.694 -1.640 1.00 95.31 197 ARG A CA 1
ATOM 1455 C C . ARG A 1 197 ? -2.809 3.723 -0.850 1.00 95.31 197 ARG A C 1
ATOM 1457 O O . ARG A 1 197 ? -2.647 2.512 -0.987 1.00 95.31 197 ARG A O 1
ATOM 1464 N N . VAL A 1 198 ? -3.739 4.251 -0.074 1.00 96.44 198 VAL A N 1
ATOM 1465 C CA . VAL A 1 198 ? -4.761 3.456 0.599 1.00 96.44 198 VAL A CA 1
ATOM 1466 C C . VAL A 1 198 ? -6.104 3.841 0.016 1.00 96.44 198 VAL A C 1
ATOM 1468 O O . VAL A 1 198 ? -6.533 4.992 0.130 1.00 96.44 198 VAL A O 1
ATOM 1471 N N . ASP A 1 199 ? -6.747 2.855 -0.595 1.00 95.06 199 ASP A N 1
ATOM 1472 C CA . ASP A 1 199 ? -8.103 2.969 -1.102 1.00 95.06 199 ASP A CA 1
ATOM 1473 C C . ASP A 1 199 ? -9.039 2.359 -0.048 1.00 95.06 199 ASP A C 1
ATOM 1475 O O . ASP A 1 199 ? -8.948 1.163 0.243 1.00 95.06 199 ASP A O 1
ATOM 1479 N N . ALA A 1 200 ? -9.916 3.155 0.565 1.00 91.81 200 ALA A N 1
ATOM 1480 C CA . ALA A 1 200 ? -10.958 2.597 1.427 1.00 91.81 200 ALA A CA 1
ATOM 1481 C C . ALA A 1 200 ? -11.920 1.774 0.564 1.00 91.81 200 ALA A C 1
ATOM 1483 O O . ALA A 1 200 ? -12.301 2.212 -0.526 1.00 91.81 200 ALA A O 1
ATOM 1484 N N . SER A 1 201 ? -12.341 0.604 1.046 1.00 84.06 201 SER A N 1
ATOM 1485 C CA . SER A 1 201 ? -13.477 -0.073 0.426 1.00 84.06 201 SER A CA 1
ATOM 1486 C C . SER A 1 201 ? -14.663 0.863 0.584 1.00 84.06 201 SER A C 1
ATOM 1488 O O . SER A 1 201 ? -14.926 1.349 1.681 1.00 84.06 201 SER A O 1
ATOM 1490 N N . ALA A 1 202 ? -15.329 1.196 -0.519 1.00 75.06 202 ALA A N 1
ATOM 1491 C CA . ALA A 1 202 ? -16.568 1.941 -0.412 1.00 75.06 202 ALA A CA 1
ATOM 1492 C C . ALA A 1 202 ? -17.544 1.099 0.427 1.00 75.06 202 ALA A C 1
ATOM 1494 O O . ALA A 1 202 ? -17.609 -0.114 0.183 1.00 75.06 202 ALA A O 1
ATOM 1495 N N . PRO A 1 203 ? -18.314 1.713 1.345 1.00 65.56 203 PRO A N 1
ATOM 1496 C CA . PRO A 1 203 ? -19.417 1.019 1.985 1.00 65.56 203 PRO A CA 1
ATOM 1497 C C . PRO A 1 203 ? -20.240 0.399 0.867 1.00 65.56 203 PRO A C 1
ATOM 1499 O O . PRO A 1 203 ? -20.624 1.127 -0.058 1.00 65.56 203 PRO A O 1
ATOM 1502 N N . GLU A 1 204 ? -20.460 -0.922 0.893 1.00 66.88 204 GLU A N 1
ATOM 1503 C CA . GLU A 1 204 ? -21.406 -1.527 -0.042 1.00 66.88 204 GLU A CA 1
ATOM 1504 C C . GLU A 1 204 ? -22.676 -0.695 0.082 1.00 66.88 204 GLU A C 1
ATOM 1506 O O . GLU A 1 204 ? -23.236 -0.613 1.186 1.00 66.88 204 GLU A O 1
ATOM 1511 N N . PRO A 1 205 ? -23.089 0.026 -0.977 1.00 65.56 205 PRO A N 1
ATOM 1512 C CA . PRO A 1 205 ? -24.162 0.964 -0.791 1.00 65.56 205 PRO A CA 1
ATOM 1513 C C . PRO A 1 205 ? -25.357 0.134 -0.333 1.00 65.56 205 PRO A C 1
ATOM 1515 O O . PRO A 1 205 ? -25.585 -0.977 -0.825 1.00 65.56 205 PRO A O 1
ATOM 1518 N N . GLY A 1 206 ? -26.153 0.660 0.598 1.00 71.50 206 GLY A N 1
ATOM 1519 C CA . GLY A 1 206 ? -27.387 0.002 1.033 1.00 71.50 206 GLY A CA 1
ATOM 1520 C C . GLY A 1 206 ? -28.326 -0.363 -0.131 1.00 71.50 206 GLY A C 1
ATOM 1521 O O . GLY A 1 206 ? -29.334 -1.017 0.092 1.00 71.50 206 GLY A O 1
ATOM 1522 N N . THR A 1 207 ? -27.999 0.010 -1.375 1.00 75.12 207 THR A N 1
ATOM 1523 C CA . THR A 1 207 ? -28.556 -0.496 -2.628 1.00 75.12 207 THR A CA 1
ATOM 1524 C C . THR A 1 207 ? -28.625 -2.015 -2.713 1.00 75.12 207 THR A C 1
ATOM 1526 O O . THR A 1 207 ? -29.605 -2.484 -3.268 1.00 75.12 207 THR A O 1
ATOM 1529 N N . MET A 1 208 ? -27.693 -2.800 -2.156 1.00 79.69 208 MET A N 1
ATOM 1530 C CA . MET A 1 208 ? -27.839 -4.269 -2.159 1.00 79.69 208 MET A CA 1
ATOM 1531 C C . MET A 1 208 ? -28.978 -4.718 -1.239 1.00 79.69 208 MET A C 1
ATOM 1533 O O . MET A 1 208 ? -29.823 -5.525 -1.633 1.00 79.69 208 MET A O 1
ATOM 1537 N N . ALA A 1 209 ? -29.070 -4.126 -0.047 1.00 82.94 209 ALA A N 1
ATOM 1538 C CA . ALA A 1 209 ? -30.190 -4.350 0.862 1.00 82.94 209 ALA A CA 1
ATOM 1539 C C . ALA A 1 209 ? -31.513 -3.827 0.270 1.00 82.94 209 ALA A C 1
ATOM 1541 O O . ALA A 1 209 ? -32.530 -4.512 0.329 1.00 82.94 209 ALA A O 1
ATOM 1542 N N . LEU A 1 210 ? -31.508 -2.655 -0.369 1.00 82.69 210 LEU A N 1
ATOM 1543 C CA . LEU A 1 210 ? -32.676 -2.068 -1.032 1.00 82.69 210 LEU A CA 1
ATOM 1544 C C . LEU A 1 210 ? -33.096 -2.853 -2.278 1.00 82.69 210 LEU A C 1
ATOM 1546 O O . LEU A 1 210 ? -34.289 -3.005 -2.513 1.00 82.69 210 LEU A O 1
ATOM 1550 N N . ALA A 1 211 ? -32.155 -3.393 -3.051 1.00 86.06 211 ALA A N 1
ATOM 1551 C CA . ALA A 1 211 ? -32.436 -4.277 -4.177 1.00 86.06 211 ALA A CA 1
ATOM 1552 C C . ALA A 1 211 ? -33.050 -5.590 -3.681 1.00 86.06 211 ALA A C 1
ATOM 1554 O O . ALA A 1 211 ? -34.060 -6.038 -4.221 1.00 86.06 211 ALA A O 1
ATOM 1555 N N . ALA A 1 212 ? -32.508 -6.166 -2.602 1.00 86.06 212 ALA A N 1
ATOM 1556 C CA . ALA A 1 212 ? -33.081 -7.348 -1.968 1.00 86.06 212 ALA A CA 1
ATOM 1557 C C . ALA A 1 212 ? -34.508 -7.083 -1.454 1.00 86.06 212 ALA A C 1
ATOM 1559 O O . ALA A 1 212 ? -35.412 -7.871 -1.731 1.00 86.06 212 ALA A O 1
ATOM 1560 N N . ILE A 1 213 ? -34.742 -5.950 -0.781 1.00 89.69 213 ILE A N 1
ATOM 1561 C CA . ILE A 1 213 ? -36.073 -5.544 -0.299 1.00 89.69 213 ILE A CA 1
ATOM 1562 C C . ILE A 1 213 ? -37.024 -5.257 -1.474 1.00 89.69 213 ILE A C 1
ATOM 1564 O O . ILE A 1 213 ? -38.184 -5.668 -1.443 1.00 89.69 213 ILE A O 1
ATOM 1568 N N . GLY A 1 214 ? -36.544 -4.624 -2.545 1.00 90.56 214 GLY A N 1
ATOM 1569 C CA . GLY A 1 214 ? -37.322 -4.324 -3.750 1.00 90.56 214 GLY A CA 1
ATOM 1570 C C . GLY A 1 214 ? -37.773 -5.568 -4.525 1.00 90.56 214 GLY A C 1
ATOM 1571 O O . GLY A 1 214 ? -38.814 -5.542 -5.183 1.00 90.56 214 GLY A O 1
ATOM 1572 N N . LEU A 1 215 ? -37.053 -6.686 -4.404 1.00 91.31 215 LEU A N 1
ATOM 1573 C CA . LEU A 1 215 ? -37.420 -7.963 -5.025 1.00 91.31 215 LEU A CA 1
ATOM 1574 C C . LEU A 1 215 ? -38.457 -8.767 -4.220 1.00 91.31 215 LEU A C 1
ATOM 1576 O O . LEU A 1 215 ? -39.107 -9.650 -4.785 1.00 91.31 215 LEU A O 1
ATOM 1580 N N . VAL A 1 216 ? -38.684 -8.447 -2.940 1.00 94.00 216 VAL A N 1
ATOM 1581 C CA . VAL A 1 216 ? -39.700 -9.104 -2.090 1.00 94.00 216 VAL A CA 1
ATOM 1582 C C . VAL A 1 216 ? -41.116 -9.051 -2.697 1.00 94.00 216 VAL A C 1
ATOM 1584 O O . VAL A 1 216 ? -41.740 -10.112 -2.819 1.00 94.00 216 VAL A O 1
ATOM 1587 N N . PRO A 1 217 ? -41.655 -7.892 -3.132 1.00 90.44 217 PRO A N 1
ATOM 1588 C CA . PRO A 1 217 ? -42.982 -7.842 -3.752 1.00 90.44 217 PRO A CA 1
ATOM 1589 C C . PRO A 1 217 ? -43.041 -8.571 -5.103 1.00 90.44 217 PRO A C 1
ATOM 1591 O O . PRO A 1 217 ? -44.055 -9.200 -5.411 1.00 90.44 217 PRO A O 1
ATOM 1594 N N . VAL A 1 218 ? -41.957 -8.562 -5.889 1.00 90.31 218 VAL A N 1
ATOM 1595 C CA . VAL A 1 218 ? -41.876 -9.293 -7.168 1.00 90.31 218 VAL A CA 1
ATOM 1596 C C . VAL A 1 218 ? -41.943 -10.802 -6.927 1.00 90.31 218 VAL A C 1
ATOM 1598 O O . VAL A 1 218 ? -42.740 -11.499 -7.558 1.00 90.31 218 VAL A O 1
ATOM 1601 N N . ALA A 1 219 ? -41.179 -11.311 -5.959 1.00 89.69 219 ALA A N 1
ATOM 1602 C CA . ALA A 1 219 ? -41.227 -12.713 -5.557 1.00 89.69 219 ALA A CA 1
ATOM 1603 C C . ALA A 1 219 ? -42.619 -13.114 -5.029 1.00 89.69 219 ALA A C 1
ATOM 1605 O O . ALA A 1 219 ? -43.120 -14.194 -5.358 1.00 89.69 219 ALA A O 1
ATOM 1606 N N . ALA A 1 220 ? -43.287 -12.238 -4.269 1.00 90.62 220 ALA A N 1
ATOM 1607 C CA . ALA A 1 220 ? -44.647 -12.468 -3.781 1.00 90.62 220 ALA A CA 1
ATOM 1608 C C . ALA A 1 220 ? -45.684 -12.545 -4.922 1.00 90.62 220 ALA A C 1
ATOM 1610 O O . ALA A 1 220 ? -46.550 -13.426 -4.913 1.00 90.62 220 ALA A O 1
ATOM 1611 N N . LEU A 1 221 ? -45.573 -11.675 -5.933 1.00 90.94 221 LEU A N 1
ATOM 1612 C CA . LEU A 1 221 ? -46.432 -11.684 -7.124 1.00 90.94 221 LEU A CA 1
ATOM 1613 C C . LEU A 1 221 ? -46.211 -12.934 -7.986 1.00 90.94 221 LEU A C 1
ATOM 1615 O O . LEU A 1 221 ? -47.177 -13.569 -8.413 1.00 90.94 221 LEU A O 1
ATOM 1619 N N . LEU A 1 222 ? -44.955 -13.335 -8.198 1.00 89.94 222 LEU A N 1
ATOM 1620 C CA . LEU A 1 222 ? -44.621 -14.552 -8.943 1.00 89.94 222 LEU A CA 1
ATOM 1621 C C . LEU A 1 222 ? -45.125 -15.816 -8.231 1.00 89.94 222 LEU A C 1
ATOM 1623 O O . LEU A 1 222 ? -45.596 -16.746 -8.886 1.00 89.94 222 LEU A O 1
ATOM 1627 N N . ARG A 1 223 ? -45.099 -15.842 -6.892 1.00 88.69 223 ARG A N 1
ATOM 1628 C CA . ARG A 1 223 ? -45.627 -16.961 -6.095 1.00 88.69 223 ARG A CA 1
ATOM 1629 C C . ARG A 1 223 ? -47.153 -17.072 -6.169 1.00 88.69 223 ARG A C 1
ATOM 1631 O O . ARG A 1 223 ? -47.664 -18.187 -6.134 1.00 88.69 223 ARG A O 1
ATOM 1638 N N . ARG A 1 224 ? -47.874 -15.950 -6.314 1.00 86.94 224 ARG A N 1
ATOM 1639 C CA . ARG A 1 224 ? -49.337 -15.940 -6.510 1.00 86.94 224 ARG A CA 1
ATOM 1640 C C . ARG A 1 224 ? -49.777 -16.494 -7.864 1.00 86.94 224 ARG A C 1
ATOM 1642 O O . ARG A 1 224 ? -50.862 -17.038 -7.931 1.00 86.94 224 ARG A O 1
ATOM 1649 N N . ARG A 1 225 ? -48.956 -16.394 -8.916 1.00 80.19 225 ARG A N 1
ATOM 1650 C CA . ARG A 1 225 ? -49.290 -16.927 -10.255 1.00 80.19 225 ARG A CA 1
ATOM 1651 C C . ARG A 1 225 ? -49.108 -18.443 -10.400 1.00 80.19 225 ARG A C 1
ATOM 1653 O O . ARG A 1 225 ? -49.521 -18.998 -11.409 1.00 80.19 225 ARG A O 1
ATOM 1660 N N . ARG A 1 226 ? -48.440 -19.097 -9.443 1.00 77.19 226 ARG A N 1
ATOM 1661 C CA . ARG A 1 226 ? -48.198 -20.553 -9.441 1.00 77.19 226 ARG A CA 1
ATOM 1662 C C . ARG A 1 226 ? -49.181 -21.344 -8.567 1.00 77.19 226 ARG A C 1
ATOM 1664 O O . ARG A 1 226 ? -49.053 -22.562 -8.498 1.00 77.19 226 ARG A O 1
ATOM 1671 N N . ARG A 1 227 ? -50.083 -20.666 -7.859 1.00 63.09 227 ARG A N 1
ATOM 1672 C CA . ARG A 1 227 ? -51.196 -21.271 -7.118 1.00 63.09 227 ARG A CA 1
ATOM 1673 C C . ARG A 1 227 ? -52.481 -21.000 -7.874 1.00 63.09 227 ARG A C 1
ATOM 1675 O O . ARG A 1 227 ? -53.352 -21.885 -7.818 1.00 63.09 227 ARG A O 1
#

Sequence (227 aa):
MRVEDRAAYTCLQGRALWQAPKARMSARMRKERLSMSRAPTIVLICLVLVAALASQATAQTPYVVNSGWQPFVTDANQAFAYGGTGGVVDLSNMSPSIPADPFTFTLPEPGVLKVTDVFKKGDYFGVWDNGSFVGQTPAVPLAGGGTADPNTAYGMAGVSYGAFNLAPGSHSLQFQNLLLASGTAPSNYSPAGAYFRVDASAPEPGTMALAAIGLVPVAALLRRRRR

pLDDT: mean 70.6, std 20.02, range [34.38, 97.38]

Radius of gyration: 42.91 Å; chains: 1; bounding box: 94×45×159 Å

Secondary structure (DSSP, 8-state):
-----------------------SSSSSSSSSTTSSSSHHHHHHHHHHHHHHT------PPPP-TTS--EEE-SSS-------STT----TTSS-S-PPPSPEEEEESS-EEEEEEE-SSTT-EEEEEETTEEEEEPPP----S---S-HHHHTT-TTS-EEEEEE-SEEEEEEEEEEE-TTSS-TTSS-PPPEEEEEEEPPP--THHHHHHHHHHHHHHHHHHTT-